Protein AF-A0A836XI32-F1 (afdb_monomer_lite)

Secondary structure (DSSP, 8-state):
--HHHHHHHTHHHHHHHHHHHHHHHHHHHHGGG-S----PPPPHHHHHHHHHHHHHHHHHHHHHHHTSTTEEEEEEEEE--S--SS----EEEEEEEE-SSPPPHHHHHHHHHHHHHTSTT--GGGEEEEETTS-BSSHHHHHHHHHHHHHHHHHHHHHHHHHHHHHHHHHHHHHHHHHHHHHTT-

Structure (mmCIF, N/CA/C/O backbone):
data_AF-A0A836XI32-F1
#
_entry.id   AF-A0A836XI32-F1
#
loop_
_atom_site.group_PDB
_atom_site.id
_atom_site.type_symbol
_atom_site.label_atom_id
_atom_site.label_alt_id
_atom_site.label_comp_id
_atom_site.label_asym_id
_atom_site.label_entity_id
_atom_site.label_seq_id
_atom_site.pdbx_PDB_ins_code
_atom_site.Cartn_x
_atom_site.Cartn_y
_atom_site.Cartn_z
_atom_site.occupancy
_atom_site.B_iso_or_equiv
_atom_site.auth_seq_id
_atom_site.auth_comp_id
_atom_site.auth_asym_id
_atom_site.auth_atom_id
_atom_site.pdbx_PDB_model_num
ATOM 1 N N . MET A 1 1 ? 51.978 8.812 -52.870 1.00 49.34 1 MET A N 1
ATOM 2 C CA . MET A 1 1 ? 50.522 8.571 -52.760 1.00 49.34 1 MET A CA 1
ATOM 3 C C . MET A 1 1 ? 49.901 9.778 -52.096 1.00 49.34 1 MET A C 1
ATOM 5 O O . MET A 1 1 ? 50.351 10.162 -51.025 1.00 49.34 1 MET A O 1
ATOM 9 N N . ASN A 1 2 ? 48.987 10.439 -52.799 1.00 53.94 2 ASN A N 1
ATOM 10 C CA . ASN A 1 2 ? 48.435 11.732 -52.413 1.00 53.94 2 ASN A CA 1
ATOM 11 C C . ASN A 1 2 ? 47.425 11.541 -51.265 1.00 53.94 2 ASN A C 1
ATOM 13 O O . ASN A 1 2 ? 46.548 10.685 -51.369 1.00 53.94 2 ASN A O 1
ATOM 17 N N . SER A 1 3 ? 47.527 12.314 -50.179 1.00 54.09 3 SER A N 1
ATOM 18 C CA . SER A 1 3 ? 46.642 12.206 -49.001 1.00 54.09 3 SER A CA 1
ATOM 19 C C . SER A 1 3 ? 45.156 12.425 -49.332 1.00 54.09 3 SER A C 1
ATOM 21 O O . SER A 1 3 ? 44.283 12.027 -48.566 1.00 54.09 3 SER A O 1
ATOM 23 N N . ALA A 1 4 ? 44.859 13.021 -50.491 1.00 55.97 4 ALA A N 1
ATOM 24 C CA . ALA A 1 4 ? 43.504 13.177 -51.014 1.00 55.97 4 ALA A CA 1
ATOM 25 C C . ALA A 1 4 ? 42.899 11.870 -51.575 1.00 55.97 4 ALA A C 1
ATOM 27 O O . ALA A 1 4 ? 41.688 11.672 -51.491 1.00 55.97 4 ALA A O 1
ATOM 28 N N . GLU A 1 5 ? 43.710 10.944 -52.102 1.00 57.16 5 GLU A N 1
ATOM 29 C CA . GLU A 1 5 ? 43.211 9.666 -52.642 1.00 57.16 5 GLU A CA 1
ATOM 30 C C . GLU A 1 5 ? 42.883 8.651 -51.539 1.00 57.16 5 GLU A C 1
ATOM 32 O O . GLU A 1 5 ? 41.943 7.865 -51.668 1.00 57.16 5 GLU A O 1
ATOM 37 N N . THR A 1 6 ? 43.618 8.674 -50.424 1.00 55.91 6 THR A N 1
ATOM 38 C CA . THR A 1 6 ? 43.395 7.756 -49.296 1.00 55.91 6 THR A CA 1
ATOM 39 C C . THR A 1 6 ? 42.124 8.091 -48.511 1.00 55.91 6 THR A C 1
ATOM 41 O O . THR A 1 6 ? 41.447 7.176 -48.043 1.00 55.91 6 THR A O 1
ATOM 44 N N . LEU A 1 7 ? 41.751 9.373 -48.426 1.00 53.41 7 LEU A N 1
ATOM 45 C CA . LEU A 1 7 ? 40.513 9.834 -47.783 1.00 53.41 7 LEU A CA 1
ATOM 46 C C . LEU A 1 7 ? 39.255 9.452 -48.572 1.00 53.41 7 LEU A C 1
ATOM 48 O O . LEU A 1 7 ? 38.243 9.101 -47.971 1.00 53.41 7 LEU A O 1
ATOM 52 N N . ASN A 1 8 ? 39.321 9.461 -49.907 1.00 60.38 8 ASN A N 1
ATOM 53 C CA . ASN A 1 8 ? 38.184 9.064 -50.739 1.00 60.38 8 ASN A CA 1
ATOM 54 C C . ASN A 1 8 ? 38.011 7.532 -50.768 1.00 60.38 8 ASN A C 1
ATOM 56 O O . ASN A 1 8 ? 36.896 7.021 -50.701 1.00 60.38 8 ASN A O 1
ATOM 60 N N . LYS A 1 9 ? 39.123 6.780 -50.761 1.00 64.00 9 LYS A N 1
ATOM 61 C CA . LYS A 1 9 ? 39.122 5.306 -50.724 1.00 64.00 9 LYS A CA 1
ATOM 62 C C . LYS A 1 9 ? 38.618 4.722 -49.397 1.00 64.00 9 LYS A C 1
ATOM 64 O O . LYS A 1 9 ? 38.030 3.645 -49.392 1.00 64.00 9 LYS A O 1
ATOM 69 N N . TYR A 1 10 ? 38.813 5.425 -48.280 1.00 59.28 10 TYR A N 1
ATOM 70 C CA . TYR A 1 10 ? 38.364 4.994 -46.952 1.00 59.28 10 TYR A CA 1
ATOM 71 C C . TYR A 1 10 ? 37.467 6.034 -46.266 1.00 59.28 10 TYR A C 1
ATOM 73 O O . TYR A 1 10 ? 37.608 6.289 -45.071 1.00 59.28 10 TYR A O 1
ATOM 81 N N . SER A 1 11 ? 36.516 6.615 -47.006 1.00 58.47 11 SER A N 1
ATOM 82 C CA . SER A 1 11 ? 35.597 7.647 -46.492 1.00 58.47 11 SER A CA 1
ATOM 83 C C . SER A 1 11 ? 34.862 7.216 -45.205 1.00 58.47 11 SER A C 1
ATOM 85 O O . SER A 1 11 ? 34.656 8.019 -44.298 1.00 58.47 11 SER A O 1
ATOM 87 N N . TRP A 1 12 ? 34.588 5.914 -45.045 1.00 57.72 12 TRP A N 1
ATOM 88 C CA . TRP A 1 12 ? 33.988 5.332 -43.835 1.00 57.72 12 TRP A CA 1
ATOM 89 C C . TRP A 1 12 ? 34.812 5.548 -42.548 1.00 57.72 12 TRP A C 1
ATOM 91 O O . TRP A 1 12 ? 34.229 5.695 -41.475 1.00 57.72 12 TRP A O 1
ATOM 101 N N . ILE A 1 13 ? 36.146 5.640 -42.635 1.00 59.94 13 ILE A N 1
ATOM 102 C CA . ILE A 1 13 ? 37.027 5.887 -41.479 1.00 59.94 13 ILE A CA 1
ATOM 103 C C . ILE A 1 13 ? 36.788 7.290 -40.910 1.00 59.94 13 ILE A C 1
ATOM 105 O O . ILE A 1 13 ? 36.859 7.475 -39.698 1.00 59.94 13 ILE A O 1
ATOM 109 N N . MET A 1 14 ? 36.427 8.262 -41.755 1.00 59.56 14 MET A N 1
ATOM 110 C CA . MET A 1 14 ? 36.088 9.623 -41.328 1.00 59.56 14 MET A CA 1
ATOM 111 C C . MET A 1 14 ? 34.768 9.668 -40.542 1.00 59.56 14 MET A C 1
ATOM 113 O O . MET A 1 14 ? 34.655 10.408 -39.565 1.00 59.56 14 MET A O 1
ATOM 117 N N . TYR A 1 15 ? 33.793 8.823 -40.897 1.00 63.12 15 TYR A N 1
ATOM 118 C CA . TYR A 1 15 ? 32.561 8.656 -40.114 1.00 63.12 15 TYR A CA 1
ATOM 119 C C . TYR A 1 15 ? 32.806 7.917 -38.794 1.00 63.12 15 TYR A C 1
ATOM 121 O O . TYR A 1 15 ? 32.124 8.183 -37.806 1.00 63.12 15 TYR A O 1
ATOM 129 N N . LEU A 1 16 ? 33.795 7.022 -38.749 1.00 63.16 16 LEU A N 1
ATOM 130 C CA . LEU A 1 16 ? 34.120 6.228 -37.565 1.00 63.16 16 LEU A CA 1
ATOM 131 C C . LEU A 1 16 ? 34.895 7.038 -36.519 1.00 63.16 16 LEU A C 1
ATOM 133 O O . LEU A 1 16 ? 34.562 6.993 -35.336 1.00 63.16 16 LEU A O 1
ATOM 137 N N . THR A 1 17 ? 35.870 7.845 -36.944 1.00 59.38 17 THR A N 1
ATOM 138 C CA . THR A 1 17 ? 36.574 8.786 -36.059 1.00 59.38 17 THR A CA 1
ATOM 139 C C . THR A 1 17 ? 35.671 9.947 -35.641 1.00 59.38 17 THR A C 1
ATOM 141 O O . THR A 1 17 ? 35.664 10.314 -34.467 1.00 59.38 17 THR A O 1
ATOM 144 N N . GLY A 1 18 ? 34.834 10.462 -36.549 1.00 64.69 18 GLY A N 1
ATOM 145 C CA . GLY A 1 18 ? 33.811 11.461 -36.231 1.00 64.69 18 GLY A CA 1
ATOM 146 C C . GLY A 1 18 ? 32.768 10.943 -35.235 1.00 64.69 18 GLY A C 1
ATOM 147 O O . GLY A 1 18 ? 32.498 11.597 -34.232 1.00 64.69 18 GLY A O 1
ATOM 148 N N . GLY A 1 19 ? 32.239 9.736 -35.450 1.00 66.38 19 GLY A N 1
ATOM 149 C CA . GLY A 1 19 ? 31.286 9.085 -34.548 1.00 66.38 19 GLY A CA 1
ATOM 150 C C . GLY A 1 19 ? 31.881 8.758 -33.177 1.00 66.38 19 GLY A C 1
ATOM 151 O O . GLY A 1 19 ? 31.207 8.932 -32.165 1.00 66.38 19 GLY A O 1
ATOM 152 N N . PHE A 1 20 ? 33.157 8.362 -33.122 1.00 64.75 20 PHE A N 1
ATOM 153 C CA . PHE A 1 20 ? 33.872 8.132 -31.866 1.00 64.75 20 PHE A CA 1
ATOM 154 C C . PHE A 1 20 ? 34.061 9.427 -31.067 1.00 64.75 20 PHE A C 1
ATOM 156 O O . PHE A 1 20 ? 33.775 9.450 -29.874 1.00 64.75 20 PHE A O 1
ATOM 163 N N . LEU A 1 21 ? 34.465 10.525 -31.712 1.00 65.56 21 LEU A N 1
ATOM 164 C CA . LEU A 1 21 ? 34.624 11.823 -31.045 1.00 65.56 21 LEU A CA 1
ATOM 165 C C . LEU A 1 21 ? 33.281 12.417 -30.598 1.00 65.56 21 LEU A C 1
ATOM 167 O O . LEU A 1 21 ? 33.187 12.946 -29.491 1.00 65.56 21 LEU A O 1
ATOM 171 N N . ILE A 1 22 ? 32.225 12.270 -31.404 1.00 64.62 22 ILE A N 1
ATOM 172 C CA . ILE A 1 22 ? 30.859 12.673 -31.035 1.00 64.62 22 ILE A CA 1
ATOM 173 C C . ILE A 1 22 ? 30.344 11.818 -29.866 1.00 64.62 22 ILE A C 1
ATOM 175 O O . ILE A 1 22 ? 29.789 12.358 -28.912 1.00 64.62 22 ILE A O 1
ATOM 179 N N . GLY A 1 23 ? 30.580 10.503 -29.882 1.00 65.31 23 GLY A N 1
ATOM 180 C CA . GLY A 1 23 ? 30.228 9.593 -28.790 1.00 65.31 23 GLY A CA 1
ATOM 181 C C . GLY A 1 23 ? 30.991 9.878 -27.495 1.00 65.31 23 GLY A C 1
ATOM 182 O O . GLY A 1 23 ? 30.408 9.791 -26.418 1.00 65.31 23 GLY A O 1
ATOM 183 N N . LEU A 1 24 ? 32.259 10.289 -27.583 1.00 66.81 24 LEU A N 1
ATOM 184 C CA . LEU A 1 24 ? 33.081 10.670 -26.431 1.00 66.81 24 LEU A CA 1
ATOM 185 C C . LEU A 1 24 ? 32.640 12.028 -25.856 1.00 66.81 24 LEU A C 1
ATOM 187 O O . LEU A 1 24 ? 32.556 12.175 -24.639 1.00 66.81 24 LEU A O 1
ATOM 191 N N . PHE A 1 25 ? 32.258 12.986 -26.707 1.00 65.00 25 PHE A N 1
ATOM 192 C CA . PHE A 1 25 ? 31.714 14.285 -26.291 1.00 65.00 25 PHE A CA 1
ATOM 193 C C . PHE A 1 25 ? 30.321 14.167 -25.646 1.00 65.00 25 PHE A C 1
ATOM 195 O O . PHE A 1 25 ? 30.087 14.723 -24.572 1.0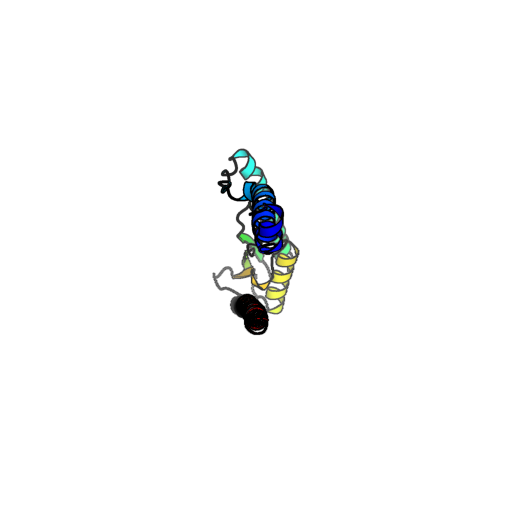0 65.00 25 PHE A O 1
ATOM 202 N N . ILE A 1 26 ? 29.411 13.389 -26.246 1.00 61.47 26 ILE A N 1
ATOM 203 C CA . ILE A 1 26 ? 28.096 13.071 -25.660 1.00 61.47 26 ILE A CA 1
ATOM 204 C C . ILE A 1 26 ? 28.278 12.243 -24.382 1.00 61.47 26 ILE A C 1
ATOM 206 O O . ILE A 1 26 ? 27.630 12.508 -23.373 1.00 61.47 26 ILE A O 1
ATOM 210 N N . GLY A 1 27 ? 29.206 11.285 -24.395 1.00 62.31 27 GLY A N 1
ATOM 211 C CA . GLY A 1 27 ? 29.575 10.480 -23.238 1.00 62.31 27 GLY A CA 1
ATOM 212 C C . GLY A 1 27 ? 30.029 11.340 -22.064 1.00 62.31 27 GLY A C 1
ATOM 213 O O . GLY A 1 27 ? 29.505 11.162 -20.973 1.00 62.31 27 GLY A O 1
ATOM 214 N N . TYR A 1 28 ? 30.914 12.321 -22.282 1.00 65.50 28 TYR A N 1
ATOM 215 C CA . TYR A 1 28 ? 31.420 13.218 -21.234 1.00 65.50 28 TYR A CA 1
ATOM 216 C C . TYR A 1 28 ? 30.335 14.139 -20.651 1.00 65.50 28 TYR A C 1
ATOM 218 O O . TYR A 1 28 ? 30.309 14.369 -19.445 1.00 65.50 28 TYR A O 1
ATOM 226 N N . GLN A 1 29 ? 29.389 14.606 -21.475 1.00 63.88 29 GLN A N 1
ATOM 227 C CA . GLN A 1 29 ? 28.216 15.373 -21.020 1.00 63.88 29 GLN A CA 1
ATOM 228 C C . GLN A 1 29 ? 27.251 14.526 -20.163 1.00 63.88 29 GLN A C 1
ATOM 230 O O . GLN A 1 29 ? 26.548 15.052 -19.300 1.00 63.88 29 GLN A O 1
ATOM 235 N N . VAL A 1 30 ? 27.218 13.204 -20.372 1.00 59.66 30 VAL A N 1
ATOM 236 C CA . VAL A 1 30 ? 26.346 12.255 -19.650 1.00 59.66 30 VAL A CA 1
ATOM 237 C C . VAL A 1 30 ? 27.060 11.596 -18.453 1.00 59.66 30 VAL A C 1
ATOM 239 O O . VAL A 1 30 ? 26.402 11.191 -17.489 1.00 59.66 30 VAL A O 1
ATOM 242 N N . LEU A 1 31 ? 28.399 11.563 -18.456 1.00 63.06 31 LEU A N 1
ATOM 243 C CA . LEU A 1 31 ? 29.251 10.911 -17.456 1.00 63.06 31 LEU A CA 1
ATOM 244 C C . LEU A 1 31 ? 29.155 11.429 -16.008 1.00 63.06 31 LEU A C 1
ATOM 246 O O . LEU A 1 31 ? 29.337 10.598 -15.114 1.00 63.06 31 LEU A O 1
ATOM 250 N N . PRO A 1 32 ? 28.846 12.709 -15.684 1.00 58.72 32 PRO A N 1
ATOM 251 C CA . PRO A 1 32 ? 28.900 13.167 -14.289 1.00 58.72 32 PRO A CA 1
ATOM 252 C C . PRO A 1 32 ? 27.856 12.516 -13.361 1.00 58.72 32 PRO A C 1
ATOM 254 O O . PRO A 1 32 ? 27.822 12.816 -12.171 1.00 58.72 32 PRO A O 1
ATOM 257 N N . LYS A 1 33 ? 27.017 11.602 -13.867 1.00 57.22 33 LYS A N 1
ATOM 258 C CA . LYS A 1 33 ? 26.038 10.834 -13.082 1.00 57.22 33 LYS A CA 1
ATOM 259 C C . LYS A 1 33 ? 26.514 9.434 -12.661 1.00 57.22 33 LYS A C 1
ATOM 261 O O . LYS A 1 33 ? 25.739 8.721 -12.032 1.00 57.22 33 LYS A O 1
ATOM 266 N N . LEU A 1 34 ? 27.741 9.027 -13.002 1.00 60.16 34 LEU A N 1
ATOM 267 C CA . LEU A 1 34 ? 28.262 7.681 -12.703 1.00 60.16 34 LEU A CA 1
ATOM 268 C C . LEU A 1 34 ? 29.026 7.561 -11.380 1.00 60.16 34 LEU A C 1
ATOM 270 O O . LEU A 1 34 ? 29.406 6.456 -11.004 1.00 60.16 34 LEU A O 1
ATOM 274 N N . LEU A 1 35 ? 29.234 8.662 -10.660 1.00 69.06 35 LEU A N 1
ATOM 275 C CA . LEU A 1 35 ? 29.702 8.587 -9.281 1.00 69.06 35 LEU A CA 1
ATOM 276 C C . LEU A 1 35 ? 28.495 8.245 -8.397 1.00 69.06 35 LEU A C 1
ATOM 278 O O . LEU A 1 35 ? 27.532 9.021 -8.387 1.00 69.06 35 LEU A O 1
ATOM 282 N N . PRO A 1 36 ? 28.507 7.118 -7.661 1.00 60.59 36 PRO A N 1
ATOM 283 C CA . PRO A 1 36 ? 27.512 6.870 -6.633 1.00 60.59 36 PRO A CA 1
ATOM 284 C C . PRO A 1 36 ? 27.558 8.048 -5.656 1.00 60.59 36 PRO A C 1
ATOM 286 O O . PRO A 1 36 ? 28.545 8.244 -4.951 1.00 60.59 36 PRO A O 1
ATOM 289 N N . ARG A 1 37 ? 26.510 8.878 -5.628 1.00 61.09 37 ARG A N 1
ATOM 290 C CA . ARG A 1 37 ? 26.252 9.676 -4.431 1.00 61.09 37 ARG A CA 1
ATOM 291 C C . ARG A 1 37 ? 25.880 8.659 -3.370 1.00 61.09 37 ARG A C 1
ATOM 293 O O . ARG A 1 37 ? 24.768 8.137 -3.413 1.00 61.09 37 ARG A O 1
ATOM 300 N N . GLU A 1 38 ? 26.808 8.366 -2.468 1.00 59.25 38 GLU A N 1
ATOM 301 C CA . GLU A 1 38 ? 26.451 7.763 -1.189 1.00 59.25 38 GLU A CA 1
ATOM 302 C C . GLU A 1 38 ? 25.313 8.623 -0.619 1.00 59.25 38 GLU A C 1
ATOM 304 O O . GLU A 1 38 ? 25.501 9.841 -0.476 1.00 59.25 38 GLU A O 1
ATOM 309 N N . PRO A 1 39 ? 24.102 8.072 -0.420 1.00 59.34 39 PRO A N 1
ATOM 310 C CA . PRO A 1 39 ? 23.026 8.821 0.199 1.00 59.34 39 PRO A CA 1
ATOM 311 C C . PRO A 1 39 ? 23.537 9.235 1.573 1.00 59.34 39 PRO A C 1
ATOM 313 O O . PRO A 1 39 ? 23.722 8.390 2.446 1.00 59.34 39 PRO A O 1
ATOM 316 N N . GLN A 1 40 ? 23.843 10.523 1.746 1.00 61.22 40 GLN A N 1
ATOM 317 C CA . GLN A 1 40 ? 24.250 11.012 3.054 1.00 61.22 40 GLN A CA 1
ATOM 318 C C . GLN A 1 40 ? 23.106 10.685 4.019 1.00 61.22 40 GLN A C 1
ATOM 320 O O . GLN A 1 40 ? 21.953 11.007 3.703 1.00 61.22 40 GLN A O 1
ATOM 325 N N . PRO A 1 41 ? 23.383 9.994 5.140 1.00 63.97 41 PRO A N 1
ATOM 326 C CA . PRO A 1 41 ? 22.357 9.744 6.135 1.00 63.97 41 PRO A CA 1
ATOM 327 C C . PRO A 1 41 ? 21.804 11.103 6.558 1.00 63.97 41 PRO A C 1
ATOM 329 O O . PRO A 1 41 ? 22.584 12.002 6.879 1.00 63.97 41 PRO A O 1
ATOM 332 N N . LEU A 1 42 ? 20.477 11.267 6.495 1.00 70.69 42 LEU A N 1
ATOM 333 C CA . LEU A 1 42 ? 19.842 12.505 6.939 1.00 70.69 42 LEU A CA 1
ATOM 334 C C . LEU A 1 42 ? 20.334 12.815 8.352 1.00 70.69 42 LEU A C 1
ATOM 336 O O . LEU A 1 42 ? 20.400 11.926 9.208 1.00 70.69 42 LEU A O 1
ATOM 340 N N . SER A 1 43 ? 20.693 14.071 8.592 1.00 77.75 43 SER A N 1
ATOM 341 C CA . SER A 1 43 ? 21.104 14.484 9.925 1.00 77.75 43 SER A CA 1
ATOM 342 C C . SER A 1 43 ? 19.943 14.293 10.909 1.00 77.75 43 SER A C 1
ATOM 344 O O . SER A 1 43 ? 18.768 14.353 10.538 1.00 77.75 43 SER A O 1
ATOM 346 N N . ALA A 1 44 ? 20.249 14.086 12.193 1.00 77.00 44 ALA A N 1
ATOM 347 C CA . ALA A 1 44 ? 19.218 13.910 13.220 1.00 77.00 44 ALA A CA 1
ATOM 348 C C . ALA A 1 44 ? 18.208 15.078 13.257 1.00 77.00 44 ALA A C 1
ATOM 350 O O . ALA A 1 44 ? 17.037 14.867 13.563 1.00 77.00 44 ALA A O 1
ATOM 351 N N . ALA A 1 45 ? 18.645 16.290 12.895 1.00 81.00 45 ALA A N 1
ATOM 352 C CA . ALA A 1 45 ? 17.796 17.475 12.796 1.00 81.00 45 ALA A CA 1
ATOM 353 C C . ALA A 1 45 ? 16.810 17.422 11.612 1.00 81.00 45 ALA A C 1
ATOM 355 O O . ALA A 1 45 ? 15.691 17.914 11.729 1.00 81.00 45 ALA A O 1
ATOM 356 N N . GLU A 1 46 ? 17.186 16.800 10.492 1.00 79.81 46 GLU A N 1
ATOM 357 C CA . GLU A 1 46 ? 16.325 16.647 9.310 1.00 79.81 46 GLU A CA 1
ATOM 358 C C . GLU A 1 46 ? 15.349 15.466 9.447 1.00 79.81 46 GLU A C 1
ATOM 360 O O . GLU A 1 46 ? 14.266 15.488 8.866 1.00 79.81 46 GLU A O 1
ATOM 365 N N . LEU A 1 47 ? 15.690 14.452 10.251 1.00 80.38 47 LEU A N 1
ATOM 366 C CA . LEU A 1 47 ? 14.836 13.282 10.496 1.00 80.38 47 LEU A CA 1
ATOM 367 C C . LEU A 1 47 ? 13.633 13.580 11.402 1.00 80.38 47 LEU A C 1
ATOM 369 O O . LEU A 1 47 ? 12.556 13.025 11.190 1.00 80.38 47 LEU A O 1
ATOM 373 N N . GLN A 1 48 ? 13.785 14.452 12.400 1.00 85.06 48 GLN A N 1
ATOM 374 C CA . GLN A 1 48 ? 12.704 14.785 13.336 1.00 85.06 48 GLN A CA 1
ATOM 375 C C . GLN A 1 48 ? 11.413 15.297 12.669 1.00 85.06 48 GLN A C 1
ATOM 377 O O . GLN A 1 48 ? 10.355 14.723 12.940 1.00 85.06 48 GLN A O 1
ATOM 382 N N . PRO A 1 49 ? 11.442 16.325 11.795 1.00 84.25 49 PRO A N 1
ATOM 383 C CA . PRO A 1 49 ? 10.217 16.838 11.175 1.00 84.25 49 PRO A CA 1
ATOM 384 C C . PRO A 1 49 ? 9.547 15.801 10.267 1.00 84.25 49 PRO A C 1
ATOM 386 O O . PRO A 1 49 ? 8.324 15.742 10.179 1.00 84.25 49 PRO A O 1
ATOM 389 N N . ILE A 1 50 ? 10.348 14.955 9.625 1.00 83.62 50 ILE A N 1
ATOM 390 C CA . ILE A 1 50 ? 9.894 13.891 8.734 1.00 83.62 50 ILE A CA 1
ATOM 391 C C . ILE A 1 50 ? 9.129 12.810 9.516 1.00 83.62 50 ILE A C 1
ATOM 393 O O . ILE A 1 50 ? 8.027 12.426 9.122 1.00 83.62 50 ILE A O 1
ATOM 397 N N . LEU A 1 51 ? 9.679 12.351 10.644 1.00 84.81 51 LEU A N 1
ATOM 398 C CA . LEU A 1 51 ? 9.024 11.374 11.519 1.00 84.81 51 LEU A CA 1
ATOM 399 C C . LEU A 1 51 ? 7.755 11.947 12.157 1.00 84.81 51 LEU A C 1
ATOM 401 O O . LEU A 1 51 ? 6.731 11.268 12.200 1.00 84.81 51 LEU A O 1
ATOM 405 N N . ALA A 1 52 ? 7.798 13.206 12.602 1.00 87.31 52 ALA A N 1
ATOM 406 C CA . ALA A 1 52 ? 6.633 13.882 13.165 1.00 87.31 52 ALA A CA 1
ATOM 407 C C . ALA A 1 52 ? 5.496 14.001 12.138 1.00 87.31 52 ALA A C 1
ATOM 409 O O . ALA A 1 52 ? 4.343 13.712 12.457 1.00 87.31 52 ALA A O 1
ATOM 410 N N . LEU A 1 53 ? 5.813 14.367 10.891 1.00 87.69 53 LEU A N 1
ATOM 411 C CA . LEU A 1 53 ? 4.834 14.408 9.806 1.00 87.69 53 LEU A CA 1
ATOM 412 C C . LEU A 1 53 ? 4.239 13.021 9.532 1.00 87.69 53 LEU A C 1
ATOM 414 O O . LEU A 1 53 ? 3.025 12.901 9.384 1.00 87.69 53 LEU A O 1
ATOM 418 N N . GLN A 1 54 ? 5.064 11.970 9.496 1.00 87.00 54 GLN A N 1
ATOM 419 C CA . GLN A 1 54 ? 4.574 10.604 9.309 1.00 87.00 54 GLN A CA 1
ATOM 420 C C . GLN A 1 54 ? 3.596 10.200 10.419 1.00 87.00 54 GLN A C 1
ATOM 422 O O . GLN A 1 54 ? 2.500 9.735 10.118 1.00 87.00 54 GLN A O 1
ATOM 427 N N . GLN A 1 55 ? 3.958 10.421 11.683 1.00 89.56 55 GLN A N 1
ATOM 428 C CA . GLN A 1 55 ? 3.100 10.097 12.826 1.00 89.56 55 GLN A CA 1
ATOM 429 C C . GLN A 1 55 ? 1.773 10.865 12.783 1.00 89.56 55 GLN A C 1
ATOM 431 O O . GLN A 1 55 ? 0.722 10.307 13.090 1.00 89.56 55 GLN A O 1
ATOM 436 N N . GLN A 1 56 ? 1.793 12.132 12.359 1.00 91.62 56 GLN A N 1
ATOM 437 C CA . GLN A 1 56 ? 0.574 12.922 12.172 1.00 91.62 56 GLN A CA 1
ATOM 438 C C . GLN A 1 56 ? -0.318 12.358 11.061 1.00 91.62 56 GLN A C 1
ATOM 440 O O . GLN A 1 56 ? -1.539 12.319 11.219 1.00 91.62 56 GLN A O 1
ATOM 445 N N . LEU A 1 57 ? 0.267 11.908 9.946 1.00 90.25 57 LEU A N 1
ATOM 446 C CA . LEU A 1 57 ? -0.480 11.267 8.861 1.00 90.25 57 LEU A CA 1
ATOM 447 C C . LEU A 1 57 ? -1.094 9.939 9.315 1.00 90.25 57 LEU A C 1
ATOM 449 O O . LEU A 1 57 ? -2.276 9.707 9.072 1.00 90.25 57 LEU A O 1
ATOM 453 N N . GLU A 1 58 ? -0.328 9.106 10.016 1.00 91.75 58 GLU A N 1
ATOM 454 C CA . GLU A 1 58 ? -0.800 7.845 10.600 1.00 91.75 58 GLU A CA 1
ATOM 455 C C . GLU A 1 58 ? -1.960 8.075 11.574 1.00 91.75 58 GLU A C 1
ATOM 457 O O . GLU A 1 58 ? -3.003 7.434 11.445 1.00 91.75 58 GLU A O 1
ATOM 462 N N . ALA A 1 59 ? -1.835 9.050 12.478 1.00 93.38 59 ALA A N 1
ATOM 463 C CA . ALA A 1 59 ? -2.892 9.412 13.421 1.00 93.38 59 ALA A CA 1
ATOM 464 C C . ALA A 1 59 ? -4.151 9.946 12.719 1.00 93.38 59 ALA A C 1
ATOM 466 O O . ALA A 1 59 ? -5.269 9.592 13.090 1.00 93.38 59 ALA A O 1
ATOM 467 N N . LYS A 1 60 ? -3.991 10.7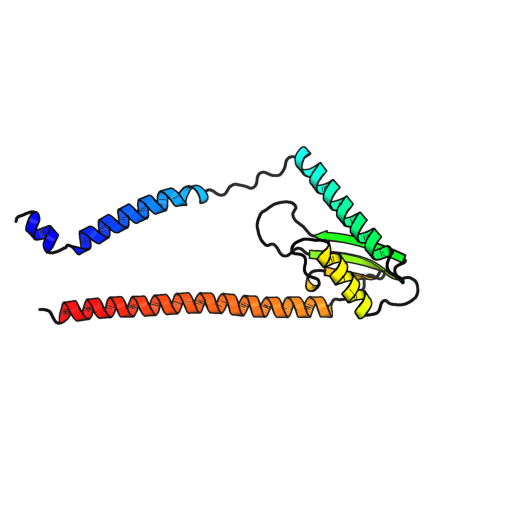71 11.676 1.00 93.50 60 LYS A N 1
ATOM 468 C CA . LYS A 1 60 ? -5.118 11.289 10.888 1.00 93.50 60 LYS A CA 1
ATOM 469 C C . LYS A 1 60 ? -5.862 10.167 10.162 1.00 93.50 60 LYS A C 1
ATOM 471 O O . LYS A 1 60 ? -7.091 10.165 10.146 1.00 93.50 60 LYS A O 1
ATOM 476 N N . LEU A 1 61 ? -5.131 9.227 9.563 1.00 92.94 61 LEU A N 1
ATOM 477 C CA . LEU A 1 61 ? -5.717 8.073 8.881 1.00 92.94 61 LEU A CA 1
ATOM 478 C C . LEU A 1 61 ? -6.430 7.156 9.877 1.00 92.94 61 LEU A C 1
ATOM 480 O O . LEU A 1 61 ? -7.573 6.786 9.634 1.00 92.94 61 LEU A O 1
ATOM 484 N N . ALA A 1 62 ? -5.806 6.869 11.021 1.00 94.19 62 ALA A N 1
ATOM 485 C CA . ALA A 1 62 ? -6.420 6.110 12.107 1.00 94.19 62 ALA A CA 1
ATOM 486 C C . ALA A 1 62 ? -7.743 6.743 12.569 1.00 94.19 62 ALA A C 1
ATOM 488 O O . ALA A 1 62 ? -8.773 6.074 12.573 1.00 94.19 62 ALA A O 1
ATOM 489 N N . ALA A 1 63 ? -7.751 8.050 12.847 1.00 93.50 63 ALA A N 1
ATOM 490 C CA . ALA A 1 63 ? -8.961 8.775 13.237 1.00 93.50 63 ALA A CA 1
ATOM 491 C C . ALA A 1 63 ? -10.067 8.709 12.168 1.00 93.50 63 ALA A C 1
ATOM 493 O O . ALA A 1 63 ? -11.245 8.591 12.497 1.00 93.50 63 ALA A O 1
ATOM 494 N N . SER A 1 64 ? -9.697 8.743 10.883 1.00 93.69 64 SER A N 1
ATOM 495 C CA . SER A 1 64 ? -10.656 8.599 9.784 1.00 93.69 64 SER A CA 1
ATOM 496 C C . SER A 1 64 ? -11.253 7.193 9.689 1.00 93.69 64 SER A C 1
ATOM 498 O O . SER A 1 64 ? -12.394 7.065 9.255 1.00 93.69 64 SER A O 1
ATOM 500 N N . ILE A 1 65 ? -10.504 6.151 10.059 1.00 92.38 65 ILE A N 1
ATOM 501 C CA . ILE A 1 65 ? -10.986 4.762 10.063 1.00 92.38 65 ILE A CA 1
ATOM 502 C C . ILE A 1 65 ? -11.896 4.518 11.270 1.00 92.38 65 ILE A C 1
ATOM 504 O O . ILE A 1 65 ? -12.931 3.882 11.119 1.00 92.38 65 ILE A O 1
ATOM 508 N N . VAL A 1 66 ? -11.564 5.067 12.443 1.00 92.81 66 VAL A N 1
ATOM 509 C CA . VAL A 1 66 ? -12.410 4.979 13.651 1.00 92.81 66 VAL A CA 1
ATOM 510 C C . VAL A 1 66 ? -13.769 5.662 13.456 1.00 92.81 66 VAL A C 1
ATOM 512 O O . VAL A 1 66 ? -14.753 5.268 14.067 1.00 92.81 66 VAL A O 1
ATOM 515 N N . ALA A 1 67 ? -13.862 6.659 12.571 1.00 91.12 67 ALA A N 1
ATOM 516 C CA . ALA A 1 67 ? -15.138 7.288 12.227 1.00 91.12 67 ALA A CA 1
ATOM 517 C C . ALA A 1 67 ? -16.103 6.365 11.444 1.00 91.12 67 ALA A C 1
ATOM 519 O O . ALA A 1 67 ? -17.256 6.740 11.225 1.00 91.12 67 ALA A O 1
ATOM 520 N N . ILE A 1 68 ? -15.646 5.192 10.992 1.00 8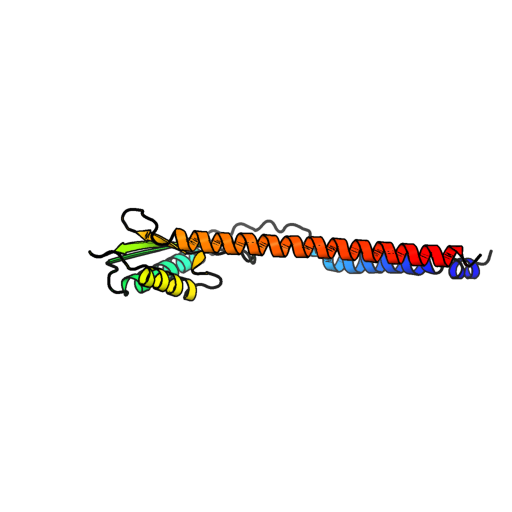8.75 68 ILE A N 1
ATOM 521 C CA . ILE A 1 68 ? -16.459 4.206 10.275 1.00 88.75 68 ILE A CA 1
ATOM 522 C C . ILE A 1 68 ? -17.235 3.353 11.283 1.00 88.75 68 ILE A C 1
ATOM 524 O O . ILE A 1 68 ? -16.684 2.862 12.266 1.00 88.75 68 ILE A O 1
ATOM 528 N N . ASP A 1 69 ? -18.519 3.136 11.004 1.00 86.12 69 ASP A N 1
ATOM 529 C CA . ASP A 1 69 ? -19.380 2.317 11.854 1.00 86.12 69 ASP A CA 1
ATOM 530 C C . ASP A 1 69 ? -18.877 0.863 11.956 1.00 86.12 69 ASP A C 1
ATOM 532 O O . ASP A 1 69 ? -18.524 0.233 10.954 1.00 86.12 69 ASP A O 1
ATOM 536 N N . GLY A 1 70 ? -18.847 0.332 13.179 1.00 86.38 70 GLY A N 1
ATOM 537 C CA . GLY A 1 70 ? -18.322 -1.001 13.498 1.00 86.38 70 GLY A CA 1
ATOM 538 C C . GLY A 1 70 ? -16.821 -1.072 13.814 1.00 86.38 70 GLY A C 1
ATOM 539 O O . GLY A 1 70 ? -16.326 -2.167 14.103 1.00 86.38 70 GLY A O 1
ATOM 540 N N . VAL A 1 71 ? -16.099 0.057 13.798 1.00 90.44 71 VAL A N 1
ATOM 541 C CA . VAL A 1 71 ? -14.692 0.148 14.222 1.00 90.44 71 VAL A CA 1
ATOM 542 C C . VAL A 1 71 ? -14.593 0.828 15.588 1.00 90.44 71 VAL A C 1
ATOM 544 O O . VAL A 1 71 ? -14.985 1.979 15.746 1.00 90.44 71 VAL A O 1
ATOM 547 N N . THR A 1 72 ? -14.037 0.130 16.579 1.00 90.88 72 THR A N 1
ATOM 548 C CA . THR A 1 72 ? -13.834 0.684 17.931 1.00 90.88 72 THR A CA 1
ATOM 549 C C . THR A 1 72 ? -12.499 1.408 18.049 1.00 90.88 72 THR A C 1
ATOM 551 O O . THR A 1 72 ? -12.410 2.457 18.680 1.00 90.88 72 THR A O 1
ATOM 554 N N . ASP A 1 73 ? -11.456 0.829 17.459 1.00 91.81 73 ASP A N 1
ATOM 555 C CA . ASP A 1 73 ? -10.104 1.376 17.468 1.00 91.81 73 ASP A CA 1
ATOM 556 C C . ASP A 1 73 ? -9.386 1.001 16.168 1.00 91.81 73 ASP A C 1
ATOM 558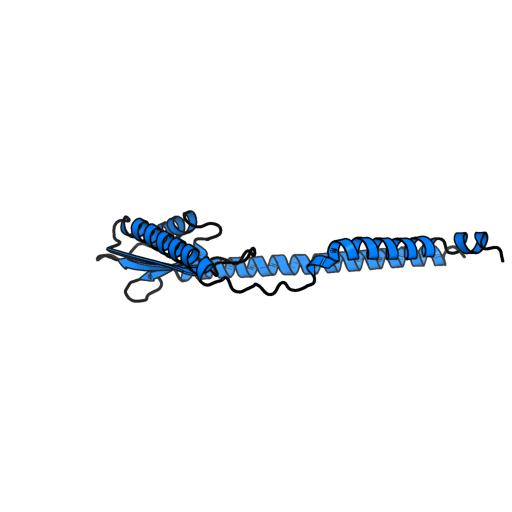 O O . ASP A 1 73 ? -9.677 -0.036 15.560 1.00 91.81 73 ASP A O 1
ATOM 562 N N . ALA A 1 74 ? -8.459 1.846 15.725 1.00 93.38 74 ALA A N 1
ATOM 563 C CA . ALA A 1 74 ? -7.668 1.603 14.529 1.00 93.38 74 ALA A CA 1
ATOM 564 C C . ALA A 1 74 ? -6.260 2.182 14.666 1.00 93.38 74 ALA A C 1
ATOM 566 O O . ALA A 1 74 ? -6.066 3.307 15.120 1.00 93.38 74 ALA A O 1
ATOM 567 N N . GLN A 1 75 ? -5.273 1.437 14.180 1.00 92.88 75 GLN A N 1
ATOM 568 C CA . GLN A 1 75 ? -3.884 1.864 14.097 1.00 92.88 75 GLN A CA 1
ATOM 569 C C . GLN A 1 75 ? -3.386 1.692 12.665 1.00 92.88 75 GLN A C 1
ATOM 571 O O . GLN A 1 75 ? -3.533 0.629 12.066 1.00 92.88 75 GLN A O 1
ATOM 576 N N . VAL A 1 76 ? -2.772 2.737 12.114 1.00 93.19 76 VAL A N 1
ATOM 577 C CA . VAL A 1 76 ? -2.190 2.718 10.768 1.00 93.19 76 VAL A CA 1
ATOM 578 C C . VAL A 1 76 ? -0.683 2.847 10.891 1.00 93.19 76 VAL A C 1
ATOM 580 O O . VAL A 1 76 ? -0.194 3.756 11.551 1.00 93.19 76 VAL A O 1
ATOM 583 N N . GLN A 1 77 ? 0.048 1.954 10.232 1.00 91.25 77 GLN A N 1
ATOM 584 C CA . GLN A 1 77 ? 1.499 1.995 10.146 1.00 91.25 77 GLN A CA 1
ATOM 585 C C . GLN A 1 77 ? 1.925 2.044 8.683 1.00 91.25 77 GLN A C 1
ATOM 587 O O . GLN A 1 77 ? 1.673 1.119 7.901 1.00 91.25 77 GLN A O 1
ATOM 592 N N . LEU A 1 78 ? 2.601 3.123 8.300 1.00 87.94 78 LEU A N 1
ATOM 593 C CA . LEU A 1 78 ? 3.104 3.298 6.948 1.00 87.94 78 LEU A CA 1
ATOM 594 C C . LEU A 1 78 ? 4.509 2.717 6.844 1.00 87.94 78 LEU A C 1
ATOM 596 O O . LEU A 1 78 ? 5.454 3.149 7.498 1.00 87.94 78 LEU A O 1
ATOM 600 N N . SER A 1 79 ? 4.663 1.734 5.966 1.00 78.31 79 SER A N 1
ATOM 601 C CA . SER A 1 79 ? 5.964 1.167 5.634 1.00 78.31 79 SER A CA 1
ATOM 602 C C . SER A 1 79 ? 6.586 2.031 4.539 1.00 78.31 79 SER A C 1
ATOM 604 O O . SER A 1 79 ? 6.396 1.763 3.352 1.00 78.31 79 SER A O 1
ATOM 606 N N . THR A 1 80 ? 7.292 3.104 4.908 1.00 66.25 80 THR A N 1
ATOM 607 C CA . THR A 1 80 ? 8.027 3.918 3.922 1.00 66.25 80 THR A CA 1
ATOM 608 C C . THR A 1 80 ? 9.457 4.208 4.384 1.00 66.25 80 THR A C 1
ATOM 610 O O . THR A 1 80 ? 9.641 4.687 5.501 1.00 66.25 80 THR A O 1
ATOM 613 N N . PRO A 1 81 ? 10.482 4.000 3.531 1.00 53.97 81 PRO A N 1
ATOM 614 C CA . PRO A 1 81 ? 11.751 4.693 3.684 1.00 53.97 81 PRO A CA 1
ATOM 615 C C . PRO A 1 81 ? 11.524 6.165 3.319 1.00 53.97 81 PRO A C 1
ATOM 617 O O . PRO A 1 81 ? 11.264 6.504 2.164 1.00 53.97 81 PRO A O 1
ATOM 620 N N . LEU A 1 82 ? 11.585 7.047 4.313 1.00 51.75 82 LEU A N 1
ATOM 621 C CA . LEU A 1 82 ? 11.500 8.498 4.144 1.00 51.75 82 LEU A CA 1
ATOM 622 C C . LEU A 1 82 ? 12.774 9.042 3.478 1.00 51.75 82 LEU A C 1
ATOM 624 O O . LEU A 1 82 ? 13.546 9.738 4.118 1.00 51.75 82 LEU A O 1
ATOM 628 N N . SER A 1 83 ? 13.045 8.673 2.228 1.00 50.12 83 SER A N 1
ATOM 629 C CA . SER A 1 83 ? 13.914 9.393 1.287 1.00 50.12 83 SER A CA 1
ATOM 630 C C . SER A 1 83 ? 14.105 8.557 0.020 1.00 50.12 83 SER A C 1
ATOM 632 O O . SER A 1 83 ? 14.367 7.357 0.086 1.00 50.12 8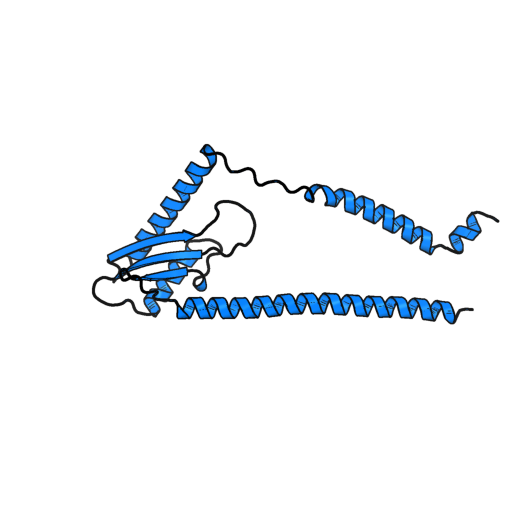3 SER A O 1
ATOM 634 N N . GLY A 1 84 ? 14.044 9.217 -1.138 1.00 47.00 84 GLY A N 1
ATOM 635 C CA . GLY A 1 84 ? 14.597 8.695 -2.388 1.00 47.00 84 GLY A CA 1
ATOM 636 C C . GLY A 1 84 ? 13.559 8.357 -3.452 1.00 47.00 84 GLY A C 1
ATOM 637 O O . GLY A 1 84 ? 13.075 7.236 -3.500 1.00 47.00 84 GLY A O 1
ATOM 638 N N . SER A 1 85 ? 13.267 9.356 -4.294 1.00 51.16 85 SER A N 1
ATOM 639 C CA . SER A 1 85 ? 13.023 9.406 -5.761 1.00 51.16 85 SER A CA 1
ATOM 640 C C . SER A 1 85 ? 12.886 8.135 -6.631 1.00 51.16 85 SER A C 1
ATOM 642 O O . SER A 1 85 ? 13.020 8.202 -7.856 1.00 51.16 85 SER A O 1
ATOM 644 N N . ARG A 1 86 ? 12.583 6.970 -6.077 1.00 50.81 86 ARG A N 1
ATOM 645 C CA . ARG A 1 86 ? 12.355 5.725 -6.797 1.00 50.81 86 ARG A CA 1
ATOM 646 C C . ARG A 1 86 ? 10.941 5.274 -6.476 1.00 50.81 86 ARG A C 1
ATOM 648 O O . ARG A 1 86 ? 10.513 5.359 -5.332 1.00 50.81 86 ARG A O 1
ATOM 655 N N . ARG A 1 87 ? 10.223 4.823 -7.506 1.00 52.59 87 ARG A N 1
ATOM 656 C CA . ARG A 1 87 ? 8.903 4.187 -7.406 1.00 52.59 87 ARG A CA 1
ATOM 657 C C . ARG A 1 87 ? 9.024 2.890 -6.602 1.00 52.59 87 ARG A C 1
ATOM 659 O O . ARG A 1 87 ? 9.057 1.802 -7.166 1.00 52.59 87 ARG A O 1
ATOM 666 N N . ILE A 1 88 ? 9.241 3.009 -5.300 1.00 57.94 88 ILE A N 1
ATOM 667 C CA . ILE A 1 88 ? 9.207 1.905 -4.358 1.00 57.94 88 ILE A CA 1
ATOM 668 C C . ILE A 1 88 ? 7.745 1.797 -3.966 1.00 57.94 88 ILE A C 1
ATOM 670 O O . ILE A 1 88 ? 7.174 2.756 -3.452 1.00 57.94 88 ILE A O 1
ATOM 674 N N . HIS A 1 89 ? 7.140 0.649 -4.265 1.00 66.00 89 HIS A N 1
ATOM 675 C CA . HIS A 1 89 ? 5.758 0.362 -3.908 1.00 66.00 89 HIS A CA 1
ATOM 676 C C . HIS A 1 89 ? 5.558 0.604 -2.408 1.00 66.00 89 HIS A C 1
ATOM 678 O O . HIS A 1 89 ? 6.064 -0.167 -1.589 1.00 66.00 89 HIS A O 1
ATOM 684 N N . ARG A 1 90 ? 4.851 1.684 -2.055 1.00 75.06 90 ARG A N 1
ATOM 685 C CA . ARG A 1 90 ? 4.502 1.973 -0.663 1.00 75.06 90 ARG A CA 1
ATOM 686 C C . ARG A 1 90 ? 3.587 0.869 -0.153 1.00 75.06 90 ARG A C 1
ATOM 688 O O . ARG A 1 90 ? 2.720 0.396 -0.894 1.00 75.06 90 ARG A O 1
ATOM 695 N N . LYS A 1 91 ? 3.805 0.458 1.093 1.00 86.38 91 LYS A N 1
ATOM 696 C CA . LYS A 1 91 ? 2.978 -0.526 1.796 1.00 86.38 91 LYS A CA 1
ATOM 697 C C . LYS A 1 91 ? 2.459 0.083 3.088 1.00 86.38 91 LYS A C 1
ATOM 699 O O . LYS A 1 91 ? 3.125 0.923 3.694 1.00 86.38 91 LYS A O 1
ATOM 704 N N . ALA A 1 92 ? 1.281 -0.348 3.507 1.00 88.38 92 ALA A N 1
ATOM 705 C CA . ALA A 1 92 ? 0.692 0.063 4.771 1.00 88.38 92 ALA A CA 1
ATOM 706 C C . ALA A 1 92 ? 0.133 -1.157 5.499 1.00 88.38 92 ALA A C 1
ATOM 708 O O . ALA A 1 92 ? -0.394 -2.076 4.870 1.00 88.38 92 ALA A O 1
ATOM 709 N N . SER A 1 93 ? 0.251 -1.149 6.820 1.00 90.31 93 SER A N 1
ATOM 710 C CA . SER A 1 93 ? -0.426 -2.094 7.698 1.00 90.31 93 SER A CA 1
ATOM 711 C C . SER A 1 93 ? -1.478 -1.334 8.486 1.00 90.31 93 SER A C 1
ATOM 713 O O . SER A 1 93 ? -1.188 -0.279 9.047 1.00 90.31 93 SER A O 1
ATOM 715 N N . VAL A 1 94 ? -2.695 -1.855 8.514 1.00 91.56 94 VAL A N 1
ATOM 716 C CA . VAL A 1 94 ? -3.815 -1.286 9.257 1.00 91.56 94 VAL A CA 1
ATOM 717 C C . VAL A 1 94 ? -4.294 -2.345 10.233 1.00 91.56 94 VAL A C 1
ATOM 719 O O . VAL A 1 94 ? -4.739 -3.413 9.822 1.00 91.56 94 VAL A O 1
ATOM 722 N N . THR A 1 95 ? -4.202 -2.050 11.519 1.00 92.62 95 THR A N 1
ATOM 723 C CA . THR A 1 95 ? -4.756 -2.886 12.580 1.00 92.62 95 THR A CA 1
ATOM 724 C C . THR A 1 95 ? -6.082 -2.285 13.009 1.00 92.62 95 THR A C 1
ATOM 726 O O . THR A 1 95 ? -6.158 -1.085 13.260 1.00 92.62 95 THR A O 1
ATOM 729 N N . ILE A 1 96 ? -7.127 -3.100 13.080 1.00 92.31 96 ILE A N 1
ATOM 730 C CA . ILE A 1 96 ? -8.483 -2.664 13.405 1.00 92.31 96 ILE A CA 1
ATOM 731 C C . ILE A 1 96 ? -8.999 -3.512 14.561 1.00 92.31 96 ILE A C 1
ATOM 733 O O . ILE A 1 96 ? -8.884 -4.735 14.533 1.00 92.31 96 ILE A O 1
ATOM 737 N N . ALA A 1 97 ? -9.590 -2.862 15.558 1.00 89.88 97 ALA A N 1
ATOM 738 C CA . ALA A 1 97 ? -10.377 -3.511 16.592 1.00 89.88 97 ALA A CA 1
ATOM 739 C C . ALA A 1 97 ? -11.868 -3.388 16.226 1.00 89.88 97 ALA A C 1
ATOM 741 O O . ALA A 1 97 ? -12.452 -2.305 16.383 1.00 89.88 97 ALA A O 1
ATOM 742 N N . PRO A 1 98 ? -12.499 -4.456 15.707 1.00 83.88 98 PRO A N 1
ATOM 743 C CA . PRO A 1 98 ? -13.934 -4.455 15.459 1.00 83.88 98 PRO A CA 1
ATOM 744 C C . PRO A 1 98 ? -14.694 -4.357 16.785 1.00 83.88 98 PRO A C 1
ATOM 746 O O . PRO A 1 98 ? -14.177 -4.720 17.840 1.00 83.88 98 PRO A O 1
ATOM 749 N N . THR A 1 99 ? -15.924 -3.848 16.752 1.00 81.38 99 THR A N 1
ATOM 750 C CA . THR A 1 99 ? -16.773 -3.774 17.951 1.00 81.38 99 THR A CA 1
ATOM 751 C C . THR A 1 99 ? -17.234 -5.166 18.400 1.00 81.38 99 THR A C 1
ATOM 753 O O . THR A 1 99 ? -16.559 -5.818 19.185 1.00 81.38 99 THR A O 1
ATOM 756 N N . ASN A 1 100 ? -18.380 -5.645 17.908 1.00 76.56 100 ASN A N 1
ATOM 757 C CA . ASN A 1 100 ? -18.959 -6.944 18.288 1.00 76.56 100 ASN A CA 1
ATOM 758 C C . ASN A 1 100 ? -19.329 -7.805 17.075 1.00 76.56 100 ASN A C 1
ATOM 760 O O . ASN A 1 100 ? -19.645 -8.985 17.215 1.00 76.56 100 ASN A O 1
ATOM 764 N N . THR A 1 101 ? -19.310 -7.214 15.885 1.00 79.44 101 THR A N 1
ATOM 765 C CA . THR A 1 101 ? -19.629 -7.865 14.620 1.00 79.44 101 THR A CA 1
ATOM 766 C C . THR A 1 101 ? -18.393 -7.844 13.727 1.00 79.44 101 THR A C 1
ATOM 768 O O . THR A 1 101 ? -17.674 -6.842 13.699 1.00 79.44 101 THR A O 1
ATOM 771 N N . PRO A 1 102 ? -18.100 -8.946 13.016 1.00 81.69 102 PRO A N 1
ATOM 772 C CA . PRO A 1 102 ? -17.019 -8.947 12.046 1.00 81.69 102 PRO A CA 1
ATOM 773 C C . PRO A 1 102 ? -17.343 -7.960 10.921 1.00 81.69 102 PRO A C 1
ATOM 775 O O . PRO A 1 102 ? -18.489 -7.872 10.474 1.00 81.69 102 PRO A O 1
ATOM 778 N N . LEU A 1 103 ? -16.327 -7.234 10.460 1.00 86.25 103 LEU A N 1
ATOM 779 C CA . LEU A 1 103 ? -16.455 -6.362 9.297 1.00 86.25 103 LEU A CA 1
ATOM 780 C C . LEU A 1 103 ? -16.714 -7.206 8.046 1.00 86.25 103 LEU A C 1
ATOM 782 O O . LEU A 1 103 ? -16.118 -8.267 7.863 1.00 86.25 103 LEU A O 1
ATOM 786 N N . SER A 1 104 ? -17.600 -6.722 7.181 1.00 90.06 104 SER A N 1
ATOM 787 C CA . SER A 1 104 ? -17.839 -7.339 5.875 1.00 90.06 104 SER A CA 1
ATOM 788 C C . SER A 1 104 ? -16.674 -7.086 4.914 1.00 90.06 104 SER A C 1
ATOM 790 O O . SER A 1 104 ? -16.011 -6.050 4.993 1.00 90.06 104 SER A O 1
ATOM 792 N N . ASP A 1 105 ? -16.478 -7.972 3.934 1.00 88.88 105 ASP A N 1
ATOM 793 C CA . ASP A 1 105 ? -15.451 -7.808 2.891 1.00 88.88 105 ASP A CA 1
ATOM 794 C C . ASP A 1 105 ? -15.578 -6.469 2.147 1.00 88.88 105 ASP A C 1
ATOM 796 O O . ASP A 1 105 ? -14.580 -5.848 1.779 1.00 88.88 105 ASP A O 1
ATOM 800 N N . VAL A 1 106 ? -16.812 -5.981 1.977 1.00 89.75 106 VAL A N 1
ATOM 801 C CA . VAL A 1 106 ? -17.101 -4.679 1.358 1.00 89.75 106 VAL A CA 1
ATOM 802 C C . VAL A 1 106 ? -16.580 -3.526 2.220 1.00 89.75 106 VAL A C 1
ATOM 804 O O . VAL A 1 106 ? -15.974 -2.597 1.690 1.00 89.75 106 VAL A O 1
ATOM 807 N N . GLN A 1 107 ? -16.767 -3.585 3.542 1.00 90.38 107 GLN A N 1
ATOM 808 C CA . GLN A 1 107 ? -16.228 -2.581 4.467 1.00 90.38 107 GLN A CA 1
ATOM 809 C C . GLN A 1 107 ? -14.700 -2.627 4.510 1.00 90.38 107 GLN A C 1
ATOM 811 O O . GLN A 1 107 ? -14.058 -1.582 4.462 1.00 90.38 107 GLN A O 1
ATOM 816 N N . ILE A 1 108 ? -14.109 -3.824 4.534 1.00 91.75 108 ILE A N 1
ATOM 817 C CA . ILE A 1 108 ? -12.652 -4.010 4.515 1.00 91.75 108 ILE A CA 1
ATOM 818 C C . ILE A 1 108 ? -12.053 -3.407 3.233 1.00 91.75 108 ILE A C 1
ATOM 820 O O . ILE A 1 108 ? -11.067 -2.670 3.293 1.00 91.75 108 ILE A O 1
ATOM 824 N N . ALA A 1 109 ? -12.675 -3.651 2.076 1.00 91.06 109 ALA A N 1
ATOM 825 C CA . ALA A 1 109 ? -12.260 -3.059 0.806 1.00 91.06 109 ALA A CA 1
ATOM 826 C C . ALA A 1 109 ? -12.419 -1.528 0.790 1.00 91.06 109 ALA A C 1
ATOM 828 O O . ALA A 1 109 ? -11.525 -0.828 0.317 1.00 91.06 109 ALA A O 1
ATOM 829 N N . ALA A 1 110 ? -13.513 -0.997 1.346 1.00 91.56 110 ALA A N 1
ATOM 830 C CA . ALA A 1 110 ? -13.735 0.445 1.450 1.00 91.56 110 ALA A CA 1
ATOM 831 C C . ALA A 1 110 ? -12.690 1.133 2.346 1.00 91.56 110 ALA A C 1
ATOM 833 O O . ALA A 1 110 ? -12.208 2.212 2.006 1.00 91.56 110 ALA A O 1
ATOM 834 N N . ILE A 1 111 ? -12.290 0.495 3.450 1.00 91.94 111 ILE A N 1
ATOM 835 C CA . ILE A 1 111 ? -11.213 0.979 4.325 1.00 91.94 111 ILE A CA 1
ATOM 836 C C . ILE A 1 111 ? -9.882 1.013 3.566 1.00 91.94 111 ILE A C 1
ATOM 838 O O . ILE A 1 111 ? -9.169 2.015 3.625 1.00 91.94 111 ILE A O 1
ATOM 842 N N . ALA A 1 112 ? -9.555 -0.046 2.817 1.00 92.75 112 ALA A N 1
ATOM 843 C CA . ALA A 1 112 ? -8.346 -0.077 1.996 1.00 92.75 112 ALA A CA 1
ATOM 844 C C . ALA A 1 112 ? -8.338 1.047 0.943 1.00 92.75 112 ALA A C 1
ATOM 846 O O . ALA A 1 112 ? -7.325 1.724 0.777 1.00 92.75 112 ALA A O 1
ATOM 847 N N . GLU A 1 113 ? -9.461 1.287 0.264 1.00 91.75 113 GLU A N 1
ATOM 848 C CA . GLU A 1 113 ? -9.584 2.361 -0.729 1.00 91.75 113 GLU A CA 1
ATOM 849 C C . GLU A 1 113 ? -9.441 3.750 -0.092 1.00 91.75 113 GLU A C 1
ATOM 851 O O . GLU A 1 113 ? -8.714 4.601 -0.604 1.00 91.75 113 GLU A O 1
ATOM 856 N N . LEU A 1 114 ? -10.068 3.970 1.067 1.00 92.12 114 LEU A N 1
ATOM 857 C CA . LEU A 1 114 ? -9.970 5.226 1.808 1.00 92.12 114 LEU A CA 1
ATOM 858 C C . LEU A 1 114 ? -8.516 5.537 2.183 1.00 92.12 114 LEU A C 1
ATOM 860 O O . LEU A 1 114 ? -8.037 6.642 1.929 1.00 92.12 114 LEU A O 1
ATOM 864 N N . VAL A 1 115 ? -7.788 4.557 2.721 1.00 91.38 115 VAL A N 1
ATOM 865 C CA . VAL A 1 115 ? -6.372 4.724 3.084 1.00 91.38 115 VAL A CA 1
ATOM 866 C C . VAL A 1 115 ? -5.499 4.934 1.847 1.00 91.38 115 VAL A C 1
ATOM 868 O O . VAL A 1 115 ? -4.623 5.799 1.862 1.00 91.38 115 VAL A O 1
ATOM 871 N N . ALA A 1 116 ? -5.749 4.192 0.765 1.00 90.62 116 ALA A N 1
ATOM 872 C CA . ALA A 1 116 ? -5.036 4.355 -0.500 1.00 90.62 116 ALA A CA 1
ATOM 873 C C . ALA A 1 116 ? -5.229 5.762 -1.086 1.00 90.62 116 ALA A C 1
ATOM 875 O O . ALA A 1 116 ? -4.265 6.372 -1.537 1.00 90.62 116 ALA A O 1
ATOM 876 N N . SER A 1 117 ? -6.441 6.318 -1.006 1.00 89.75 117 SER A N 1
ATOM 877 C CA . SER A 1 117 ? -6.739 7.672 -1.493 1.00 89.75 117 SER A CA 1
ATOM 878 C C . SER A 1 117 ? -6.020 8.781 -0.713 1.00 89.75 117 SER A C 1
ATOM 880 O O . SER A 1 117 ? -5.789 9.865 -1.247 1.00 89.75 117 SER A O 1
ATOM 882 N N . GLY A 1 118 ? -5.646 8.516 0.543 1.00 86.25 118 GLY A N 1
ATOM 883 C CA . GLY A 1 118 ? -4.971 9.475 1.415 1.00 86.25 118 GLY A CA 1
ATOM 884 C C . GLY A 1 118 ? -3.455 9.560 1.224 1.00 86.25 118 GLY A C 1
ATOM 885 O O . GLY A 1 118 ? -2.830 10.437 1.823 1.00 86.25 118 GLY A O 1
ATOM 886 N N . ILE A 1 119 ? -2.847 8.657 0.442 1.00 86.38 119 ILE A N 1
ATOM 887 C CA . ILE A 1 119 ? -1.391 8.559 0.275 1.00 86.38 119 ILE A CA 1
ATOM 888 C C . ILE A 1 119 ? -1.031 8.414 -1.201 1.00 86.38 119 ILE A C 1
ATOM 890 O O . ILE A 1 119 ? -1.433 7.469 -1.875 1.00 86.38 119 ILE A O 1
ATOM 894 N N . ASP A 1 120 ? -0.155 9.297 -1.670 1.00 83.25 120 ASP A N 1
ATOM 895 C CA . ASP A 1 120 ? 0.372 9.226 -3.029 1.00 83.25 120 ASP A CA 1
ATOM 896 C C . ASP A 1 120 ? 1.090 7.896 -3.307 1.00 83.25 120 ASP A C 1
ATOM 898 O O . ASP A 1 120 ? 1.975 7.471 -2.556 1.00 83.25 120 ASP A O 1
ATOM 902 N N . ASP A 1 121 ? 0.753 7.280 -4.444 1.00 83.00 121 ASP A N 1
ATOM 903 C CA . ASP A 1 121 ? 1.338 6.021 -4.937 1.00 83.00 121 ASP A CA 1
ATOM 904 C C . ASP A 1 121 ? 1.114 4.807 -4.007 1.00 83.00 121 ASP A C 1
ATOM 906 O O . ASP A 1 121 ? 1.815 3.794 -4.103 1.00 83.00 121 ASP A O 1
ATOM 910 N N . LEU A 1 122 ? 0.118 4.877 -3.115 1.00 86.31 122 LEU A N 1
ATOM 911 C CA . LEU A 1 122 ? -0.373 3.726 -2.362 1.00 86.31 122 LEU A CA 1
ATOM 912 C C . LEU A 1 122 ? -1.568 3.107 -3.090 1.00 86.31 122 LEU A C 1
ATOM 914 O O . LEU A 1 122 ? -2.540 3.777 -3.417 1.00 86.31 122 LEU A O 1
ATOM 918 N N . LYS A 1 123 ? -1.497 1.802 -3.353 1.00 88.75 123 LYS A N 1
ATOM 919 C CA . LYS A 1 123 ? -2.594 1.052 -3.973 1.00 88.75 123 LYS A CA 1
ATOM 920 C C . LYS A 1 123 ? -3.322 0.220 -2.918 1.00 88.75 123 LYS A C 1
ATOM 922 O O . LYS A 1 123 ? -2.638 -0.319 -2.047 1.00 88.75 123 LYS A O 1
ATOM 927 N N . PRO A 1 124 ? -4.643 0.003 -3.040 1.00 88.62 124 PRO A N 1
ATOM 928 C CA . PRO A 1 124 ? -5.414 -0.790 -2.076 1.00 88.62 124 PRO A CA 1
ATOM 929 C C . PRO A 1 124 ? -4.856 -2.205 -1.867 1.00 88.62 124 PRO A C 1
ATOM 931 O O . PRO A 1 124 ? -4.830 -2.711 -0.753 1.00 88.62 124 PRO A O 1
ATOM 934 N N . GLY A 1 125 ? -4.321 -2.821 -2.929 1.00 87.12 125 GLY A N 1
ATOM 935 C CA . GLY A 1 125 ? -3.691 -4.146 -2.864 1.00 87.12 125 GLY A CA 1
ATOM 936 C C . GLY A 1 125 ? -2.345 -4.200 -2.128 1.00 87.12 125 GLY A C 1
ATOM 937 O O . GLY A 1 125 ? -1.872 -5.287 -1.829 1.00 87.12 125 GLY A O 1
ATOM 938 N N . ASN A 1 126 ? -1.734 -3.053 -1.809 1.00 88.75 126 ASN A N 1
ATOM 939 C CA . ASN A 1 126 ? -0.509 -2.965 -1.003 1.00 88.75 126 ASN A CA 1
ATOM 940 C C . ASN A 1 126 ? -0.791 -2.720 0.491 1.00 88.75 126 ASN A C 1
ATOM 942 O O . ASN A 1 126 ? 0.143 -2.481 1.264 1.00 88.75 126 ASN A O 1
ATOM 946 N N . ILE A 1 127 ? -2.062 -2.711 0.888 1.00 91.31 127 ILE A N 1
ATOM 947 C CA . ILE A 1 127 ? -2.493 -2.459 2.260 1.00 91.31 127 ILE A CA 1
ATOM 948 C C . ILE A 1 127 ? -2.851 -3.800 2.875 1.00 91.31 127 ILE A C 1
ATOM 950 O O . ILE A 1 127 ? -3.624 -4.554 2.298 1.00 91.31 127 ILE A O 1
ATOM 954 N N . THR A 1 128 ? -2.290 -4.114 4.034 1.00 92.25 128 THR A N 1
ATOM 955 C CA . THR A 1 128 ? -2.666 -5.303 4.807 1.00 92.25 128 THR A CA 1
ATOM 956 C C . THR A 1 128 ? -3.535 -4.869 5.973 1.00 92.25 128 THR A C 1
ATOM 958 O O . THR A 1 128 ? -3.129 -4.006 6.747 1.00 92.25 128 THR A O 1
ATOM 961 N N . ILE A 1 129 ? -4.729 -5.444 6.080 1.00 92.56 129 ILE A N 1
ATOM 962 C CA . ILE A 1 129 ? -5.681 -5.155 7.151 1.00 92.56 129 ILE A CA 1
ATOM 963 C C . ILE A 1 129 ? -5.699 -6.345 8.104 1.00 92.56 129 ILE A C 1
ATOM 965 O O . ILE A 1 129 ? -5.865 -7.485 7.669 1.00 92.56 129 ILE A O 1
ATOM 969 N N . ILE A 1 130 ? -5.520 -6.081 9.393 1.00 92.00 130 ILE A N 1
ATOM 970 C CA . ILE A 1 130 ? -5.387 -7.081 10.451 1.00 92.00 130 ILE A CA 1
ATOM 971 C C . ILE A 1 130 ? -6.406 -6.774 11.555 1.00 92.00 130 ILE A C 1
ATOM 973 O O . ILE A 1 130 ? -6.594 -5.623 11.934 1.00 92.00 130 ILE A O 1
ATOM 977 N N . ASP A 1 131 ? -7.064 -7.808 12.062 1.00 91.00 131 ASP A N 1
ATOM 978 C CA . ASP A 1 131 ? -7.961 -7.772 13.222 1.00 91.00 131 ASP A CA 1
ATOM 979 C C . ASP A 1 131 ? -7.165 -7.718 14.545 1.00 91.00 131 ASP A C 1
ATOM 981 O O . ASP A 1 131 ? -6.017 -8.163 14.605 1.00 91.00 131 ASP A O 1
ATOM 985 N N . SER A 1 132 ? -7.778 -7.278 15.645 1.00 85.81 132 SER A N 1
ATOM 986 C CA . SER A 1 132 ? -7.176 -7.268 16.987 1.00 85.81 132 SER A CA 1
ATOM 987 C C . SER A 1 132 ? -6.752 -8.660 17.472 1.00 85.81 132 SER A C 1
ATOM 989 O O . SER A 1 132 ? -5.886 -8.785 18.333 1.00 85.81 132 SER A O 1
ATOM 991 N N . ALA A 1 133 ? -7.325 -9.723 16.896 1.00 85.06 133 ALA A N 1
ATOM 992 C CA . ALA A 1 133 ? -6.919 -11.112 17.120 1.00 85.06 133 ALA A CA 1
ATOM 993 C C . ALA A 1 133 ? -5.677 -11.552 16.307 1.00 85.06 133 ALA A C 1
ATOM 995 O O . ALA A 1 133 ? -5.298 -12.722 16.354 1.00 85.06 133 ALA A O 1
ATOM 996 N N . GLY A 1 134 ? -5.066 -10.659 15.520 1.00 84.56 134 GLY A N 1
ATOM 997 C CA . GLY A 1 134 ? -3.906 -10.956 14.671 1.00 84.56 134 GLY A CA 1
ATOM 998 C C . GLY A 1 134 ? -4.243 -11.667 13.356 1.00 84.56 134 GLY A C 1
ATOM 999 O O . GLY A 1 134 ? -3.351 -12.190 12.690 1.00 84.56 134 GLY A O 1
ATOM 1000 N N . ARG A 1 135 ? -5.522 -11.711 12.966 1.00 85.88 135 ARG A N 1
ATOM 1001 C CA . ARG A 1 135 ? -5.968 -12.331 11.709 1.00 85.88 135 ARG A CA 1
ATOM 1002 C C . ARG A 1 135 ? -5.954 -11.304 10.585 1.00 85.88 135 ARG A C 1
ATOM 1004 O O . ARG A 1 135 ? -6.564 -10.249 10.724 1.00 85.88 135 ARG A O 1
ATOM 1011 N N . ALA A 1 136 ? -5.302 -11.617 9.469 1.00 88.94 136 ALA A N 1
ATOM 1012 C CA . ALA A 1 136 ? -5.377 -10.781 8.276 1.00 88.94 136 ALA A CA 1
ATOM 1013 C C . ALA A 1 136 ? -6.768 -10.906 7.632 1.00 88.94 136 ALA A C 1
ATOM 1015 O O . ALA A 1 136 ? -7.211 -12.009 7.319 1.00 88.94 136 ALA A O 1
ATOM 1016 N N . LEU A 1 137 ? -7.444 -9.776 7.434 1.00 89.00 137 LEU A N 1
ATOM 1017 C CA . LEU A 1 137 ? -8.808 -9.699 6.907 1.00 89.00 137 LEU A CA 1
ATOM 1018 C C . LEU A 1 137 ? -8.855 -9.603 5.375 1.00 89.00 137 LEU A C 1
ATOM 1020 O O . LEU A 1 137 ? -9.886 -9.876 4.779 1.00 89.00 137 LEU A O 1
ATOM 1024 N N . ASN A 1 138 ? -7.751 -9.223 4.724 1.00 90.81 138 ASN A N 1
ATOM 1025 C CA . ASN A 1 138 ? -7.702 -8.994 3.274 1.00 90.81 138 ASN A CA 1
ATOM 1026 C C . ASN A 1 138 ? -6.586 -9.770 2.551 1.00 90.81 138 ASN A C 1
ATOM 1028 O O . ASN A 1 138 ? -6.167 -9.386 1.457 1.00 90.81 138 ASN A O 1
ATOM 1032 N N . MET A 1 139 ? -6.100 -10.862 3.148 1.00 88.00 139 MET A N 1
ATOM 1033 C CA . MET A 1 139 ? -4.940 -11.609 2.650 1.00 88.00 139 MET A CA 1
ATOM 1034 C C . MET A 1 139 ? -5.131 -12.142 1.220 1.00 88.00 139 MET A C 1
ATOM 1036 O O . MET A 1 139 ? -4.219 -12.024 0.402 1.00 88.00 139 MET A O 1
ATOM 1040 N N . ASP A 1 140 ? -6.324 -12.638 0.887 1.00 87.62 140 ASP A N 1
ATOM 1041 C CA . ASP A 1 140 ? -6.632 -13.145 -0.457 1.00 87.62 140 ASP A CA 1
ATOM 1042 C C . ASP A 1 140 ? -6.604 -12.031 -1.514 1.00 87.62 140 ASP A C 1
ATOM 1044 O O . ASP A 1 140 ? -6.057 -12.203 -2.608 1.00 87.62 140 ASP A O 1
ATOM 1048 N N . ALA A 1 141 ? -7.135 -10.852 -1.173 1.00 85.88 141 ALA A N 1
ATOM 1049 C CA . ALA A 1 141 ? -7.139 -9.686 -2.053 1.00 85.88 141 ALA A CA 1
ATOM 1050 C C . ALA A 1 141 ? -5.717 -9.154 -2.304 1.00 85.88 141 ALA A C 1
ATOM 1052 O O . ALA A 1 141 ? -5.367 -8.835 -3.445 1.00 85.88 141 ALA A O 1
ATOM 1053 N N . VAL A 1 142 ? -4.882 -9.108 -1.260 1.00 86.19 142 VAL A N 1
ATOM 1054 C CA . VAL A 1 142 ? -3.460 -8.739 -1.362 1.00 86.19 142 VAL A CA 1
ATOM 1055 C C . VAL A 1 142 ? -2.712 -9.740 -2.248 1.00 86.19 142 VAL A C 1
ATOM 1057 O O . VAL A 1 142 ? -1.992 -9.342 -3.164 1.00 86.19 142 VAL A O 1
ATOM 1060 N N . GLN A 1 143 ? -2.937 -11.043 -2.058 1.00 88.25 143 GLN A N 1
ATOM 1061 C CA . GLN A 1 143 ? -2.270 -12.081 -2.844 1.00 88.25 143 GLN A CA 1
ATOM 1062 C C . GLN A 1 143 ? -2.674 -12.058 -4.329 1.00 88.25 143 GLN A C 1
ATOM 1064 O O . GLN A 1 143 ? -1.827 -12.254 -5.205 1.00 88.25 143 GLN A O 1
ATOM 1069 N N . GLU A 1 144 ? -3.949 -11.811 -4.644 1.00 88.88 144 GLU A N 1
ATOM 1070 C CA . GLU A 1 144 ? -4.412 -11.622 -6.025 1.00 88.88 144 GLU A CA 1
ATOM 1071 C C . GLU A 1 144 ? -3.726 -10.418 -6.680 1.00 88.88 144 GLU A C 1
ATOM 1073 O O . GLU A 1 144 ? -3.276 -10.498 -7.826 1.00 88.88 144 GLU A O 1
ATOM 1078 N N . TYR A 1 145 ? -3.608 -9.304 -5.955 1.00 87.00 145 TYR A N 1
ATOM 1079 C CA . TYR A 1 145 ? -2.913 -8.124 -6.451 1.00 87.00 145 TYR A CA 1
ATOM 1080 C C . TYR A 1 145 ? -1.432 -8.420 -6.744 1.00 87.00 145 TYR A C 1
ATOM 1082 O O . TYR A 1 145 ? -0.958 -8.125 -7.847 1.00 87.00 145 TYR A O 1
ATOM 1090 N N . ASP A 1 146 ? -0.727 -9.076 -5.820 1.00 87.19 146 ASP A N 1
ATOM 1091 C CA . ASP A 1 146 ? 0.674 -9.475 -5.995 1.00 87.19 146 ASP A CA 1
ATOM 1092 C C . ASP A 1 146 ? 0.854 -10.421 -7.187 1.00 87.19 146 ASP A C 1
ATOM 1094 O O . ASP A 1 146 ? 1.762 -10.240 -8.005 1.00 87.19 146 ASP A O 1
ATOM 1098 N N . ARG A 1 147 ? -0.058 -11.385 -7.360 1.00 90.00 147 ARG A N 1
ATOM 1099 C CA . ARG A 1 147 ? -0.069 -12.294 -8.513 1.00 90.00 147 ARG A CA 1
ATOM 1100 C C . ARG A 1 147 ? -0.225 -11.531 -9.829 1.00 90.00 147 ARG A C 1
ATOM 1102 O O . ARG A 1 147 ? 0.521 -11.790 -10.775 1.00 90.00 147 ARG A O 1
ATOM 1109 N N . LYS A 1 148 ? -1.147 -10.569 -9.906 1.00 88.25 148 LYS A N 1
ATOM 1110 C CA . LYS A 1 148 ? -1.339 -9.730 -11.104 1.00 88.25 148 LYS A CA 1
ATOM 1111 C C . LYS A 1 148 ? -0.104 -8.885 -11.415 1.00 88.25 148 LYS A C 1
ATOM 1113 O O . LYS A 1 148 ? 0.304 -8.803 -12.577 1.00 88.25 148 LYS A O 1
ATOM 1118 N N . GLN A 1 149 ? 0.511 -8.277 -10.399 1.00 86.88 149 GLN A N 1
ATOM 1119 C CA . GLN A 1 149 ? 1.745 -7.504 -10.573 1.00 86.88 149 GLN A CA 1
ATOM 1120 C C . GLN A 1 149 ? 2.900 -8.390 -11.044 1.00 86.88 149 GLN A C 1
ATOM 1122 O O . GLN A 1 149 ? 3.622 -8.009 -11.963 1.00 86.88 149 GLN A O 1
ATOM 1127 N N . PHE A 1 150 ? 3.043 -9.589 -10.483 1.00 88.44 150 PHE A N 1
ATOM 1128 C CA . PHE A 1 150 ? 4.068 -10.550 -10.884 1.00 88.44 150 PHE A CA 1
ATOM 1129 C C . PHE A 1 150 ? 3.980 -10.900 -12.375 1.00 88.44 150 PHE A C 1
ATOM 1131 O O . PHE A 1 150 ? 4.956 -10.718 -13.105 1.00 88.44 150 PHE A O 1
ATOM 1138 N N . TRP A 1 151 ? 2.802 -11.313 -12.855 1.00 91.25 151 TRP A N 1
ATOM 1139 C CA . TRP A 1 151 ? 2.599 -11.633 -14.273 1.00 91.25 151 TRP A CA 1
ATOM 1140 C C . TRP A 1 151 ? 2.800 -10.422 -15.188 1.00 91.25 151 TRP A C 1
ATOM 1142 O O . TRP A 1 151 ? 3.402 -10.548 -16.254 1.00 91.25 151 TRP A O 1
ATOM 1152 N N . THR A 1 152 ? 2.373 -9.233 -14.757 1.00 90.69 152 THR A N 1
ATOM 1153 C CA . THR A 1 152 ? 2.600 -7.980 -15.497 1.00 90.69 152 THR A CA 1
ATOM 1154 C C . THR A 1 152 ? 4.093 -7.672 -15.619 1.00 90.69 152 THR A C 1
ATOM 1156 O O . THR A 1 152 ? 4.586 -7.368 -16.705 1.00 90.69 152 THR A O 1
ATOM 1159 N N . ASN A 1 153 ? 4.841 -7.807 -14.524 1.00 88.56 153 ASN A N 1
ATOM 1160 C CA . ASN A 1 153 ? 6.283 -7.578 -14.498 1.00 88.56 153 ASN A CA 1
ATOM 1161 C C . ASN A 1 153 ? 7.026 -8.568 -15.400 1.00 88.56 153 ASN A C 1
ATOM 1163 O O . ASN A 1 153 ? 7.927 -8.162 -16.138 1.00 88.56 153 ASN A O 1
ATOM 1167 N N . ILE A 1 154 ? 6.614 -9.839 -15.397 1.00 92.94 154 ILE A N 1
ATOM 1168 C CA . ILE A 1 154 ? 7.128 -10.852 -16.325 1.00 92.94 154 ILE A CA 1
ATOM 1169 C C . ILE A 1 154 ? 6.867 -10.431 -17.769 1.00 92.94 154 ILE A C 1
ATOM 1171 O O . ILE A 1 154 ? 7.810 -10.374 -18.558 1.00 92.94 154 ILE A O 1
ATOM 1175 N N . ALA A 1 155 ? 5.624 -10.089 -18.115 1.00 89.44 155 ALA A N 1
ATOM 1176 C CA . ALA A 1 155 ? 5.257 -9.702 -19.474 1.00 89.44 155 ALA A CA 1
ATOM 1177 C C . ALA A 1 155 ? 6.070 -8.491 -19.964 1.00 89.44 155 ALA A C 1
ATOM 1179 O O . ALA A 1 155 ? 6.603 -8.504 -21.076 1.00 89.44 155 ALA A O 1
ATOM 1180 N N . ILE A 1 156 ? 6.246 -7.472 -19.114 1.00 90.06 156 ILE A N 1
ATOM 1181 C CA . ILE A 1 156 ? 7.069 -6.290 -19.410 1.00 90.06 156 ILE A CA 1
ATOM 1182 C C . ILE A 1 156 ? 8.528 -6.686 -19.643 1.00 90.06 156 ILE A C 1
ATOM 1184 O O . ILE A 1 156 ? 9.157 -6.205 -20.587 1.00 90.06 156 ILE A O 1
ATOM 1188 N N . ASN A 1 157 ? 9.089 -7.541 -18.788 1.00 88.25 157 ASN A N 1
ATOM 1189 C CA . ASN A 1 157 ? 10.490 -7.925 -18.906 1.00 88.25 157 ASN A CA 1
ATOM 1190 C C . ASN A 1 157 ? 10.744 -8.773 -20.161 1.00 88.25 157 ASN A C 1
ATOM 1192 O O . ASN A 1 157 ? 11.692 -8.510 -20.899 1.00 88.25 157 ASN A O 1
ATOM 1196 N N . ILE A 1 158 ? 9.852 -9.720 -20.460 1.00 93.31 158 ILE A N 1
ATOM 1197 C CA . ILE A 1 158 ? 9.897 -10.512 -21.695 1.00 93.31 158 ILE A CA 1
ATOM 1198 C C . ILE A 1 158 ? 9.806 -9.593 -22.919 1.00 93.31 158 ILE A C 1
ATOM 1200 O O . ILE A 1 158 ? 10.610 -9.725 -23.838 1.00 93.31 158 ILE A O 1
ATOM 1204 N N . SER A 1 159 ? 8.900 -8.610 -22.906 1.00 93.50 159 SER A N 1
ATOM 1205 C CA . SER A 1 159 ? 8.754 -7.637 -24.000 1.00 93.50 159 SER A CA 1
ATOM 1206 C C . SER A 1 159 ? 10.052 -6.869 -24.268 1.00 93.50 159 SER A C 1
ATOM 1208 O O . SER A 1 159 ? 10.451 -6.700 -25.419 1.00 93.50 159 SER A O 1
ATOM 1210 N N . LYS A 1 160 ? 10.757 -6.450 -23.209 1.00 88.69 160 LYS A N 1
ATOM 1211 C CA . LYS A 1 160 ? 12.061 -5.777 -23.323 1.00 88.69 160 LYS A CA 1
ATOM 1212 C C . LYS A 1 160 ? 13.124 -6.683 -23.948 1.00 88.69 160 LYS A C 1
ATOM 1214 O O . LYS A 1 160 ? 13.845 -6.236 -24.837 1.00 88.69 160 LYS A O 1
ATOM 1219 N N . ILE A 1 161 ? 13.206 -7.945 -23.517 1.00 93.12 161 ILE A N 1
ATOM 1220 C CA . ILE A 1 161 ? 14.158 -8.927 -24.064 1.00 93.12 161 ILE A CA 1
ATOM 1221 C C . ILE A 1 161 ? 13.889 -9.164 -25.555 1.00 93.12 161 ILE A C 1
ATOM 1223 O O . ILE A 1 161 ? 14.818 -9.120 -26.363 1.00 93.12 161 ILE A O 1
ATOM 1227 N N . LEU A 1 162 ? 12.624 -9.355 -25.936 1.00 91.62 162 LEU A N 1
ATOM 1228 C CA . LEU A 1 162 ? 12.231 -9.534 -27.335 1.00 91.62 162 LEU A CA 1
ATOM 1229 C C . LEU A 1 162 ? 12.582 -8.309 -28.191 1.00 91.62 162 LEU A C 1
ATOM 1231 O O . LEU A 1 162 ? 13.076 -8.470 -29.305 1.00 91.62 162 LEU A O 1
ATOM 1235 N N . GLY A 1 163 ? 12.407 -7.095 -27.661 1.00 88.88 163 GLY A N 1
ATOM 1236 C CA . GLY A 1 163 ? 12.805 -5.860 -28.342 1.00 88.88 163 GLY A CA 1
ATOM 1237 C C . GLY A 1 163 ? 14.309 -5.788 -28.628 1.00 88.88 163 GLY A C 1
ATOM 1238 O O . GLY A 1 163 ? 14.711 -5.444 -29.740 1.00 88.88 163 GLY A O 1
ATOM 1239 N N . ILE A 1 164 ? 15.147 -6.175 -27.659 1.00 93.25 164 ILE A N 1
ATOM 1240 C CA . ILE A 1 164 ? 16.607 -6.236 -27.841 1.00 93.25 164 ILE A CA 1
ATOM 1241 C C . ILE A 1 164 ? 16.974 -7.276 -28.909 1.00 93.25 164 ILE A C 1
ATOM 1243 O O . ILE A 1 164 ? 17.780 -6.991 -29.793 1.00 93.25 164 ILE A O 1
ATOM 1247 N N . LEU A 1 165 ? 16.359 -8.463 -28.878 1.00 92.44 165 LEU A N 1
ATOM 1248 C CA . LEU A 1 165 ? 16.605 -9.508 -29.877 1.00 92.44 165 LEU A CA 1
ATOM 1249 C C . LEU A 1 165 ? 16.217 -9.064 -31.293 1.00 92.44 165 LEU A C 1
ATOM 1251 O O . LEU A 1 165 ? 16.993 -9.263 -32.227 1.00 92.44 165 LEU A O 1
ATOM 1255 N N . ALA A 1 166 ? 15.058 -8.426 -31.458 1.00 90.62 166 ALA A N 1
ATOM 1256 C CA . ALA A 1 166 ? 14.617 -7.897 -32.748 1.00 90.62 166 ALA A CA 1
ATOM 1257 C C . ALA A 1 166 ? 15.602 -6.854 -33.304 1.00 90.62 166 ALA A C 1
ATOM 1259 O O . ALA A 1 166 ? 15.950 -6.895 -34.488 1.00 90.62 166 ALA A O 1
ATOM 1260 N N . ALA A 1 167 ? 16.116 -5.966 -32.447 1.00 90.12 167 ALA A N 1
ATOM 1261 C CA . ALA A 1 167 ? 17.142 -5.001 -32.831 1.00 90.12 167 ALA A CA 1
ATOM 1262 C C . ALA A 1 167 ? 18.436 -5.695 -33.290 1.00 90.12 167 ALA A C 1
ATOM 1264 O O . ALA A 1 167 ? 18.972 -5.356 -34.345 1.00 90.12 167 ALA A O 1
ATOM 1265 N N . LEU A 1 168 ? 18.904 -6.716 -32.562 1.00 94.38 168 LEU A N 1
ATOM 1266 C CA . LEU A 1 168 ? 20.107 -7.476 -32.928 1.00 94.38 168 LEU A CA 1
ATOM 1267 C C . LEU A 1 168 ? 19.957 -8.205 -34.269 1.00 94.38 168 LEU A C 1
ATOM 1269 O O . LEU A 1 168 ? 20.873 -8.185 -35.092 1.00 94.38 168 LEU A O 1
ATOM 1273 N N . ILE A 1 169 ? 18.798 -8.816 -34.518 1.00 93.56 169 ILE A N 1
ATOM 1274 C CA . ILE A 1 169 ? 18.496 -9.469 -35.798 1.00 93.56 169 ILE A CA 1
ATOM 1275 C C . ILE A 1 169 ? 18.506 -8.442 -36.934 1.00 93.56 169 ILE A C 1
ATOM 1277 O O . ILE A 1 169 ? 19.094 -8.689 -37.985 1.00 93.56 169 ILE A O 1
ATOM 1281 N N . THR A 1 170 ? 17.915 -7.269 -36.713 1.00 92.25 170 THR A N 1
ATOM 1282 C CA . THR A 1 170 ? 17.877 -6.188 -37.707 1.00 92.25 170 THR A CA 1
ATOM 1283 C C . THR A 1 170 ? 19.288 -5.714 -38.060 1.00 92.25 170 THR A C 1
ATOM 1285 O O . THR A 1 170 ? 19.640 -5.627 -39.236 1.00 92.25 170 THR A O 1
ATOM 1288 N N . VAL A 1 171 ? 20.139 -5.497 -37.054 1.00 92.75 171 VAL A N 1
ATOM 1289 C CA . VAL A 1 171 ? 21.551 -5.129 -37.250 1.00 92.75 171 VAL A CA 1
ATOM 1290 C C . VAL A 1 171 ? 22.303 -6.205 -38.037 1.00 92.75 171 VAL A C 1
ATOM 1292 O O . VAL A 1 171 ? 23.048 -5.874 -38.960 1.00 92.75 171 VAL A O 1
ATOM 1295 N N . ARG A 1 172 ? 22.075 -7.492 -37.742 1.00 93.50 172 ARG A N 1
ATOM 1296 C CA . ARG A 1 172 ? 22.672 -8.603 -38.500 1.00 93.50 172 ARG A CA 1
ATOM 1297 C C . ARG A 1 172 ? 22.327 -8.530 -39.991 1.00 93.50 172 ARG A C 1
ATOM 1299 O O . ARG A 1 172 ? 23.226 -8.686 -40.816 1.00 93.50 172 ARG A O 1
ATOM 1306 N N . TYR A 1 173 ? 21.063 -8.285 -40.339 1.00 91.81 173 TYR A N 1
ATOM 1307 C CA . TYR A 1 173 ? 20.640 -8.170 -41.741 1.00 91.81 173 TYR A CA 1
ATOM 1308 C C . TYR A 1 173 ? 21.265 -6.963 -42.444 1.00 91.81 173 TYR A C 1
ATOM 1310 O O . TYR A 1 173 ? 21.684 -7.083 -43.593 1.00 91.81 173 TYR A O 1
ATOM 1318 N N . ILE A 1 174 ? 21.397 -5.829 -41.751 1.00 88.81 174 ILE A N 1
ATOM 1319 C CA . ILE A 1 174 ? 22.061 -4.634 -42.293 1.00 88.81 174 ILE A CA 1
ATOM 1320 C C . ILE A 1 174 ? 23.531 -4.934 -42.622 1.00 88.81 174 ILE A C 1
ATOM 1322 O O . ILE A 1 174 ? 23.989 -4.627 -43.721 1.00 88.81 174 ILE A O 1
ATOM 1326 N N . ILE A 1 175 ? 24.263 -5.583 -41.709 1.00 90.62 175 ILE A N 1
ATOM 1327 C CA . ILE A 1 175 ? 25.668 -5.967 -41.932 1.00 90.62 175 ILE A CA 1
ATOM 1328 C C . ILE A 1 175 ? 25.787 -6.918 -43.129 1.00 90.62 175 ILE A C 1
ATOM 1330 O O . ILE A 1 175 ? 26.663 -6.742 -43.976 1.00 90.62 175 ILE A O 1
ATOM 1334 N N . GLN A 1 176 ? 24.893 -7.906 -43.224 1.00 86.06 176 GLN A N 1
ATOM 1335 C CA . GLN A 1 176 ? 24.880 -8.853 -44.336 1.00 86.06 176 GLN A CA 1
ATOM 1336 C C . GLN A 1 176 ? 24.618 -8.155 -45.681 1.0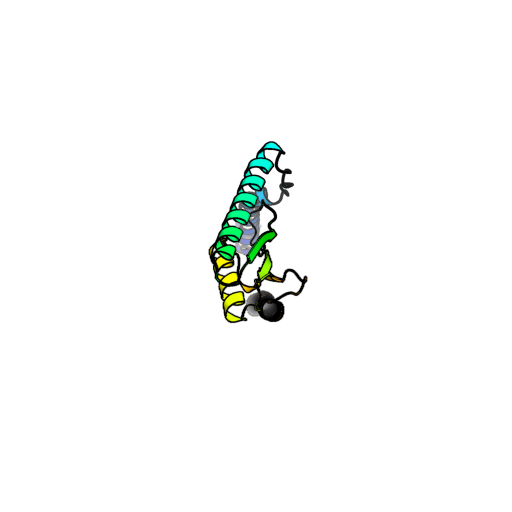0 86.06 176 GLN A C 1
ATOM 1338 O O . GLN A 1 176 ? 25.298 -8.463 -46.656 1.00 86.06 176 GLN A O 1
ATOM 1343 N N . ALA A 1 177 ? 23.688 -7.198 -45.736 1.00 83.25 177 ALA A N 1
ATOM 1344 C CA . ALA A 1 177 ? 23.382 -6.447 -46.954 1.00 83.25 177 ALA A CA 1
ATOM 1345 C C . ALA A 1 177 ? 24.582 -5.618 -47.448 1.00 83.25 177 ALA A C 1
ATOM 1347 O O . ALA A 1 177 ? 24.912 -5.662 -48.632 1.00 83.25 177 ALA A O 1
ATOM 1348 N N . ILE A 1 178 ? 25.283 -4.933 -46.535 1.00 85.62 178 ILE A N 1
ATOM 1349 C CA . ILE A 1 178 ? 26.500 -4.168 -46.858 1.00 85.62 178 ILE A CA 1
ATOM 1350 C C . ILE A 1 178 ? 27.594 -5.094 -47.399 1.00 85.62 178 ILE A C 1
ATOM 1352 O O . ILE A 1 178 ? 28.256 -4.779 -48.388 1.00 85.62 178 ILE A O 1
ATOM 1356 N N . TRP A 1 179 ? 27.782 -6.250 -46.763 1.00 83.81 179 TRP A N 1
ATOM 1357 C CA . TRP A 1 179 ? 28.805 -7.205 -47.173 1.00 83.81 179 TRP A CA 1
ATOM 1358 C C . TRP A 1 179 ? 28.536 -7.807 -48.561 1.00 83.81 179 TRP A C 1
ATOM 1360 O O . TRP A 1 179 ? 29.469 -7.943 -49.349 1.00 83.81 179 TRP A O 1
ATOM 1370 N N . ILE A 1 180 ? 27.275 -8.119 -48.885 1.00 80.56 180 ILE A N 1
ATOM 1371 C CA . ILE A 1 180 ? 26.882 -8.617 -50.215 1.00 80.56 180 ILE A CA 1
ATOM 1372 C C . ILE A 1 180 ? 27.156 -7.552 -51.285 1.00 80.56 180 ILE A C 1
ATOM 1374 O O . ILE A 1 180 ? 27.815 -7.841 -52.279 1.00 80.56 180 ILE A O 1
ATOM 1378 N N . GLN A 1 181 ? 26.750 -6.301 -51.048 1.00 75.62 181 GLN A N 1
ATOM 1379 C CA . GLN A 1 181 ? 26.969 -5.207 -51.998 1.00 75.62 181 GLN A CA 1
ATOM 1380 C C . GLN A 1 181 ? 28.459 -4.932 -52.270 1.00 75.62 181 GLN A C 1
ATOM 1382 O O . GLN A 1 181 ? 28.819 -4.529 -53.373 1.00 75.62 181 GLN A O 1
ATOM 1387 N N . HIS A 1 182 ? 29.338 -5.167 -51.292 1.00 73.62 182 HIS A N 1
ATOM 1388 C CA . HIS A 1 182 ? 30.784 -5.039 -51.482 1.00 73.62 182 HIS A CA 1
ATOM 1389 C C . HIS A 1 182 ? 31.401 -6.197 -52.286 1.00 73.62 182 HIS A C 1
ATOM 1391 O O . HIS A 1 182 ? 32.441 -6.008 -52.909 1.00 73.62 182 HIS A O 1
ATOM 1397 N N . ARG A 1 183 ? 30.782 -7.385 -52.285 1.00 72.81 183 ARG A N 1
ATOM 1398 C CA . ARG A 1 183 ? 31.271 -8.563 -53.019 1.00 72.81 183 ARG A CA 1
ATOM 1399 C C . ARG A 1 183 ? 30.900 -8.544 -54.504 1.00 72.81 183 ARG A C 1
ATOM 1401 O O . ARG A 1 183 ? 31.695 -9.008 -55.308 1.00 72.81 183 ARG A O 1
ATOM 1408 N N . ASP A 1 184 ? 29.735 -8.010 -54.857 1.00 67.25 184 ASP A N 1
ATOM 1409 C CA . ASP A 1 184 ? 29.241 -8.022 -56.245 1.00 67.25 184 ASP A CA 1
ATOM 1410 C C . ASP A 1 184 ? 29.722 -6.808 -57.073 1.00 67.25 184 ASP A C 1
ATOM 1412 O O . ASP A 1 184 ? 29.412 -6.689 -58.256 1.00 67.25 184 ASP A O 1
ATOM 1416 N N . GLY A 1 185 ? 30.473 -5.890 -56.453 1.00 57.81 185 GLY A N 1
ATOM 1417 C CA . GLY A 1 185 ? 31.036 -4.688 -57.080 1.00 57.81 185 GLY A CA 1
ATOM 1418 C C . GLY A 1 185 ? 32.499 -4.800 -57.533 1.00 57.81 185 GLY A C 1
ATOM 1419 O O . GLY A 1 185 ? 33.104 -3.764 -57.815 1.00 57.81 185 GLY A O 1
ATOM 1420 N N . SER A 1 186 ? 33.078 -6.008 -57.563 1.00 48.09 186 SER A N 1
ATOM 1421 C CA . SER A 1 186 ? 34.442 -6.293 -58.049 1.00 48.09 186 SER A CA 1
ATOM 1422 C C . SER A 1 186 ? 34.443 -7.181 -59.283 1.00 48.09 186 SER A C 1
ATOM 1424 O O . SER A 1 186 ? 33.807 -8.255 -59.191 1.00 48.09 186 SER A O 1
#

Sequence (186 aa):
MNSAETLNKYSWIMYLTGGFLIGLFIGYQVLPKLLPREPQPLSAAELQPILALQQQLEAKLAASIVAIDGVTDAQVQLSTPLSGSRRIHRKASVTIAPTNTPLSDVQIAAIAELVASGIDDLKPGNITIIDSAGRALNMDAVQEYDRKQFWTNIAINISKILGILAALITVRYIIQAIWIQHRDGS

pLDDT: mean 79.83, std 13.93, range [47.0, 94.38]

Radius of gyration: 29.45 Å; chains: 1; bounding box: 70×31×76 Å

Foldseek 3Di:
DDPVVVCVVPVVVVVVVVVVVVCVVVCVVVVVPPPPPPPDPPPPVRVVVVVVVQVVLQVVLFVVLCPDPQFPGKGKDKDDDPDDDDLDQTAIEMETEGDPDDDDPVSLLVSLVSSQVSDPNHDSLRYWYAYPVRDTPCVVSVVVVVVVVVVVVVVVVVVVVVVVVVVVVVVVVVVVVVVVVVVVPD